Protein 3MIX (pdb70)

Organism: Bacillus subtilis (strain 168) (NCBI:txid224308)

B-factor: mean 44.82, std 27.75, range [2.0, 122.8]

Foldseek 3Di:
DVLVVVCVVDVNDDPVRVVVSVDQDQKEKEAEQLQVCQVPPVNHHCQVVLVVVLQVVCCVQAVFRFDDYHYYYDNSDDNQKMWMDGRHHTQDMDGADQVDWDDVIHHRSVVVSVVVSVSCLQCVLVGLDLVRLVVVLVVCCVVCVVLSVLQPPPPPHSVLLSLLSSVCSLQPNHCNPVVLLSVLSSVCSVVDSPSLVSNLSSLLSQLVSVCVVQPDPPDEGEAEEEDPVLQVQQVVQPVPRDDDPVSLVLLLVLLVVQQCVQVVVVHQYEYEYASVRQSSVQVSCCVVDVRHHGDYPSSHDPPHHYDYPGYRD

Nearest PDB structures (foldseek):
  3mix-assembly1_A  TM=1.003E+00  e=1.243E-57  Bacillus subtilis subsp. subtilis str. 168
  6ai2-assembly2_B  TM=9.471E-01  e=6.210E-26  Salmonella enterica subsp. enterica serovar Typhimurium str. LT2
  6ch3-assembly1_A  TM=9.331E-01  e=2.977E-25  Salmonella enterica subsp. enterica serovar Typhimurium str. LT2
  3myd-assembly1_A  TM=8.020E-01  e=1.349E-24  Helicobacter pylori
  7qij-assembly2_MA  TM=8.747E-01  e=1.548E-20  Yersinia enterocolitica

Secondary structure (DSSP, 8-state):
-HHHHHHHHS---SHHHHGGGS---SEEEEE-GGGHHHHHSSS---HHHHHHHHHHHHHHHHS------EEEE-TTS-TTEEEEEETTEEEEEEE--TT--B---B-HHHHHHHHHHHHHHHHHHHH--HHHHHHHHHHHHHH-HHHHHHHTTTT--HHHHHHHHHHHHHTT-----HHHHHHHHHHHTTT---HHHHHHHHHHHTHHHHHHHHPPTTS-EE-BEE-HHHHHHHHHHB--B---HHHHHHHHHHHHHHHHHHHHTT----EEE-HHHHHHHHHHHTTT-TT--EEEGGGS-TT--EE-S-EE-

Radius of gyration: 22.56 Å; Cα contacts (8 Å, |Δi|>4): 462; chains: 1; bounding box: 49×52×63 Å

CATH classification: 3.40.30.60

Sequence (313 aa):
EILEEEAEVDELKSPESVVQLLHIDPIEFEFGYGLIPLADANQGGDLLDRIVMIRRQLALELGLVIPVVRIRDNIALQPNEYRLKIKGNEVAKGELLLDHYLATVVDPASVVSTHITEKIKQHAHELIGRQETKQLIDHLKESYPVLVEEVTPNPLSVGDIQKVLAKLLKEKVSIRNLVTIFETLADYGKLTTDSDLLTEYTRQALAKQITAQFAKENEVLKVVTCSGRVEKAIADGVQYLSLEPDISESIVRSVAKEAEQLSLRQETAILLCSPPVRMYVKQLLERYFPDLPVLSYNELEANVEVQSIGVVD

Structure (mmCIF, N/CA/C/O backbone):
data_3MIX
#
_entry.id   3MIX
#
_cell.length_a   84.177
_cell.length_b   84.177
_cell.length_c   118.160
_cell.angle_alpha   90.00
_cell.angle_beta   90.00
_cell.angle_gamma   120.00
#
_symmetry.space_group_name_H-M   'P 65'
#
loop_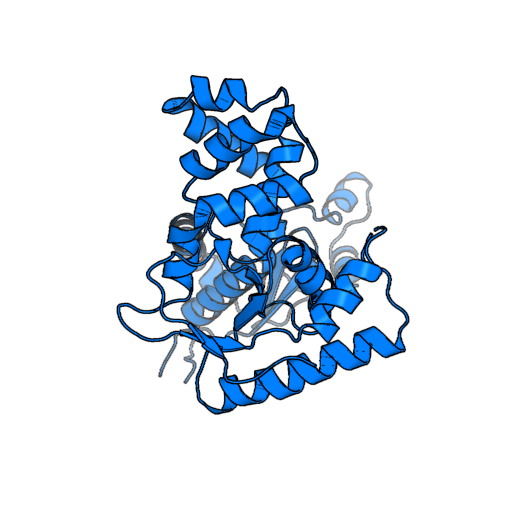
_entity.id
_entity.type
_entity.pdbx_description
1 polymer 'Flagellar biosynthesis protein flhA'
2 water water
#
loop_
_atom_site.group_PDB
_atom_site.id
_atom_site.type_symbol
_atom_site.label_atom_id
_atom_site.label_alt_id
_atom_site.label_comp_id
_atom_site.label_asym_id
_atom_site.label_entity_id
_atom_site.label_seq_id
_atom_site.pdbx_PDB_ins_code
_atom_site.Cartn_x
_atom_site.Cartn_y
_atom_site.Cartn_z
_atom_site.occupancy
_atom_site.B_iso_or_equiv
_atom_site.auth_seq_id
_atom_site.auth_comp_id
_atom_site.auth_asym_id
_atom_site.auth_atom_id
_atom_site.pdbx_PDB_model_num
ATOM 1 N N . GLU A 1 23 ? 28.789 26.119 26.859 1.00 69.31 318 GLU A N 1
ATOM 2 C CA . GLU A 1 23 ? 29.651 27.150 27.515 1.00 71.64 318 GLU A CA 1
ATOM 3 C C . GLU A 1 23 ? 28.889 27.984 28.547 1.00 71.44 318 GLU A C 1
ATOM 4 O O . GLU A 1 23 ? 29.372 28.193 29.664 1.00 73.06 318 GLU A O 1
ATOM 10 N N . ILE A 1 24 ? 27.708 28.470 28.158 1.00 69.44 319 ILE A N 1
ATOM 11 C CA . ILE A 1 24 ? 26.840 29.238 29.057 1.00 69.11 319 ILE A CA 1
ATOM 12 C C . ILE A 1 24 ? 26.088 28.305 30.018 1.00 68.34 319 ILE A C 1
ATOM 13 O O . ILE A 1 24 ? 25.683 28.722 31.111 1.00 68.87 319 ILE A O 1
ATOM 18 N N . LEU A 1 25 ? 25.902 27.053 29.587 1.00 66.82 320 LEU A N 1
ATOM 19 C CA . LEU A 1 25 ? 25.358 25.983 30.426 1.00 66.51 320 LEU A CA 1
ATOM 20 C C . LEU A 1 25 ? 26.293 25.686 31.587 1.00 68.62 320 LEU A C 1
ATOM 21 O O . LEU A 1 25 ? 25.845 25.379 32.695 1.00 68.93 320 LEU A O 1
ATOM 26 N N . GLU A 1 26 ? 27.594 25.781 31.310 1.00 70.09 321 GLU A N 1
ATOM 27 C CA . GLU A 1 26 ? 28.637 25.686 32.329 1.00 72.64 321 GLU A CA 1
ATOM 28 C C . GLU A 1 26 ? 28.404 26.726 33.420 1.00 73.61 321 GLU A C 1
ATOM 29 O O . GLU A 1 26 ? 28.501 26.417 34.614 1.00 74.90 321 GLU A O 1
ATOM 35 N N . GLU A 1 27 ? 28.083 27.950 32.997 1.00 72.81 322 GLU A N 1
ATOM 36 C CA . GLU A 1 27 ? 27.799 29.039 33.921 1.00 73.99 322 GLU A CA 1
ATOM 37 C C . GLU A 1 27 ? 26.490 28.814 34.675 1.00 72.97 322 GLU A C 1
ATOM 38 O O . GLU A 1 27 ? 26.451 28.957 35.893 1.00 74.55 322 GLU A O 1
ATOM 44 N N . GLU A 1 28 ? 25.432 28.456 33.945 1.00 70.47 323 GLU A N 1
ATOM 45 C CA . GLU A 1 28 ? 24.129 28.095 34.526 1.00 69.64 323 GLU A CA 1
ATOM 46 C C . GLU A 1 28 ? 24.285 27.037 35.631 1.00 70.45 323 GLU A C 1
ATOM 47 O O . GLU A 1 28 ? 23.729 27.185 36.721 1.00 71.38 323 GLU A O 1
ATOM 53 N N . ALA A 1 29 ? 25.044 25.980 35.341 1.00 69.98 324 ALA A N 1
ATOM 54 C CA . ALA A 1 29 ? 25.329 24.932 36.321 1.00 71.12 324 ALA A CA 1
ATOM 55 C C . ALA A 1 29 ? 26.135 25.473 37.500 1.00 73.72 324 ALA A C 1
ATOM 56 O O . ALA A 1 29 ? 25.807 25.191 38.652 1.00 74.83 324 ALA A O 1
ATOM 58 N N . GLU A 1 30 ? 27.179 26.247 37.204 1.00 74.54 325 GLU A N 1
ATOM 59 C CA . GLU A 1 30 ? 28.066 26.760 38.252 1.00 77.63 325 GLU A CA 1
ATOM 60 C C . GLU A 1 30 ? 27.437 27.898 39.061 1.00 78.49 325 GLU A C 1
ATOM 61 O O . GLU A 1 30 ? 27.584 27.932 40.280 1.00 80.77 325 GLU A O 1
ATOM 67 N N . VAL A 1 31 ? 26.731 28.809 38.388 1.00 77.15 326 VAL A N 1
ATOM 68 C CA . VAL A 1 31 ? 25.975 29.872 39.070 1.00 77.87 326 VAL A CA 1
ATOM 69 C C . VAL A 1 31 ? 24.931 29.251 40.003 1.00 77.39 326 VAL A C 1
ATOM 70 O O . VAL A 1 31 ? 24.942 29.512 41.210 1.00 79.60 326 VAL A O 1
ATOM 74 N N . ASP A 1 32 ? 24.056 28.415 39.444 1.00 74.34 327 ASP A N 1
ATOM 75 C CA . ASP A 1 32 ? 23.063 27.683 40.235 1.00 73.73 327 ASP A CA 1
ATOM 76 C C . ASP A 1 32 ? 23.695 26.541 41.053 1.00 74.28 327 ASP A C 1
ATOM 77 O O . ASP A 1 32 ? 24.919 26.382 41.083 1.00 75.29 327 ASP A O 1
ATOM 82 N N . GLU A 1 33 ? 22.852 25.753 41.713 1.00 73.34 328 GLU A N 1
ATOM 83 C CA . GLU A 1 33 ? 23.313 24.698 42.623 1.00 74.27 328 GLU A CA 1
ATOM 84 C C . GLU A 1 33 ? 23.434 23.308 41.979 1.00 71.42 328 GLU A C 1
ATOM 85 O O . GLU A 1 33 ? 23.748 22.345 42.668 1.00 73.07 328 GLU A O 1
ATOM 91 N N . LEU A 1 34 ? 23.204 23.212 40.671 1.00 67.00 329 LEU A N 1
ATOM 92 C CA . LEU A 1 34 ? 23.091 21.915 39.971 1.00 63.79 329 LEU A CA 1
ATOM 93 C C . LEU A 1 34 ? 24.251 20.932 40.212 1.00 63.99 329 LEU A C 1
ATOM 94 O O . LEU A 1 34 ? 25.306 21.028 39.588 1.00 63.78 329 LEU A O 1
ATOM 99 N N . LYS A 1 35 ? 24.034 19.985 41.122 1.00 63.80 330 LYS A N 1
ATOM 100 C CA . LYS A 1 35 ? 25.086 19.058 41.549 1.00 64.24 330 LYS A CA 1
ATOM 101 C C . LYS A 1 35 ? 24.619 17.594 41.622 1.00 62.95 330 LYS A C 1
ATOM 102 O O . LYS A 1 35 ? 25.342 16.676 41.228 1.00 62.65 330 LYS A O 1
ATOM 108 N N . SER A 1 36 ? 23.413 17.396 42.146 1.00 61.33 331 SER A N 1
ATOM 109 C CA . SER A 1 36 ? 22.855 16.075 42.359 1.00 60.22 331 SER A CA 1
ATOM 110 C C . SER A 1 36 ? 22.345 15.522 41.023 1.00 56.30 331 SER A C 1
ATOM 111 O O . SER A 1 36 ? 22.104 16.293 40.092 1.00 53.51 331 SER A O 1
ATOM 114 N N . PRO A 1 37 ? 22.201 14.186 40.922 1.00 55.80 332 PRO A N 1
ATOM 115 C CA . PRO A 1 37 ? 21.616 13.583 39.722 1.00 53.16 332 PRO A CA 1
ATOM 116 C C . PRO A 1 37 ? 20.285 14.220 39.301 1.00 50.60 332 PRO A C 1
ATOM 117 O O . PRO A 1 37 ? 20.047 14.403 38.112 1.00 47.61 332 PRO A O 1
ATOM 121 N N . GLU A 1 38 ? 19.452 14.579 40.279 1.00 51.53 333 GLU A N 1
ATOM 122 C CA . GLU A 1 38 ? 18.089 15.067 40.008 1.00 49.79 333 GLU A CA 1
ATOM 123 C C . GLU A 1 38 ? 18.044 16.462 39.411 1.00 46.99 333 GLU A C 1
ATOM 124 O O . GLU A 1 38 ? 17.169 16.747 38.598 1.00 45.79 333 GLU A O 1
ATOM 130 N N . SER A 1 39 ? 18.979 17.327 39.800 1.00 46.47 334 SER A N 1
ATOM 131 C CA . SER A 1 39 ? 18.978 18.714 39.335 1.00 43.71 334 SER A CA 1
ATOM 132 C C . SER A 1 39 ? 19.865 18.942 38.101 1.00 41.19 334 SER A C 1
ATOM 133 O O . SER A 1 39 ? 19.710 19.942 37.385 1.00 39.31 334 SER A O 1
ATOM 136 N N . VAL A 1 40 ? 20.769 18.002 37.836 1.00 40.13 335 VAL A N 1
ATOM 137 C CA . VAL A 1 40 ? 21.595 18.058 36.625 1.00 37.12 335 VAL A CA 1
ATOM 138 C C . VAL A 1 40 ? 20.793 17.819 35.333 1.00 34.43 335 VAL A C 1
ATOM 139 O O . VAL A 1 40 ? 21.129 18.385 34.287 1.00 31.97 335 VAL A O 1
ATOM 143 N N . VAL A 1 41 ? 19.720 17.026 35.405 1.00 33.76 336 VAL A N 1
ATOM 144 C CA . VAL A 1 41 ? 18.854 16.827 34.218 1.00 32.09 336 VAL A CA 1
ATOM 145 C C . VAL A 1 41 ? 18.392 18.157 33.623 1.00 30.57 336 VAL A C 1
ATOM 146 O O . VAL A 1 41 ? 18.243 18.271 32.413 1.00 27.36 336 VAL A O 1
ATOM 150 N N . GLN A 1 42 ? 18.163 19.148 34.488 1.00 32.41 337 GLN A N 1
ATOM 151 C CA . GLN A 1 42 ? 17.614 20.442 34.050 1.00 32.48 337 GLN A CA 1
ATOM 152 C C . GLN A 1 42 ? 18.601 21.151 33.127 1.00 31.13 337 GLN A C 1
ATOM 153 O O . GLN A 1 42 ? 18.194 21.920 32.291 1.00 30.11 337 GLN A O 1
ATOM 159 N N . LEU A 1 43 ? 19.891 20.854 33.256 1.00 32.26 338 LEU A N 1
ATOM 160 C CA . LEU A 1 43 ? 20.875 21.296 32.264 1.00 32.05 338 LEU A CA 1
ATOM 161 C C . LEU A 1 43 ? 20.580 20.793 30.848 1.00 29.89 338 LEU A C 1
ATOM 162 O O . LEU A 1 43 ? 21.052 21.372 29.884 1.00 28.38 338 LEU A O 1
ATOM 167 N N . LEU A 1 44 ? 19.848 19.687 30.731 1.00 30.00 339 LEU A N 1
ATOM 168 C CA . LEU A 1 44 ? 19.522 19.138 29.416 1.00 29.29 339 LEU A CA 1
ATOM 169 C C . LEU A 1 44 ? 18.272 19.830 28.894 1.00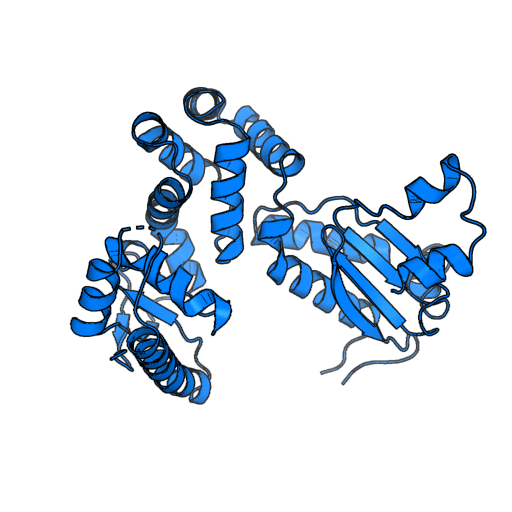 28.57 339 LEU A C 1
ATOM 170 O O . LEU A 1 44 ? 17.146 19.468 29.261 1.00 28.45 339 LEU A O 1
ATOM 175 N N . HIS A 1 45 ? 18.492 20.841 28.054 1.00 28.48 340 HIS A N 1
ATOM 176 C CA . HIS A 1 45 ? 17.423 21.673 27.527 1.00 28.13 340 HIS A CA 1
ATOM 177 C C . HIS A 1 45 ? 16.902 21.029 26.287 1.00 26.69 340 HIS A C 1
ATOM 178 O O . HIS A 1 45 ? 17.626 20.921 25.300 1.00 27.15 340 HIS A O 1
ATOM 185 N N . ILE A 1 46 ? 15.642 20.610 26.312 1.00 25.97 341 ILE A N 1
ATOM 186 C CA . ILE A 1 46 ? 15.085 19.944 25.131 1.00 24.26 341 ILE A CA 1
ATOM 187 C C . ILE A 1 46 ? 13.824 20.662 24.594 1.00 22.56 341 ILE A C 1
ATOM 188 O O . ILE A 1 46 ? 13.234 20.228 23.608 1.00 21.70 341 ILE A O 1
ATOM 193 N N . ASP A 1 47 ? 13.449 21.773 25.231 1.00 21.41 342 ASP A N 1
ATOM 194 C CA . ASP A 1 47 ? 12.292 22.551 24.812 1.00 19.33 342 ASP A CA 1
ATOM 195 C C . ASP A 1 47 ? 12.428 23.026 23.358 1.00 16.33 342 ASP A C 1
ATOM 196 O O . ASP A 1 47 ? 13.480 23.488 22.949 1.00 16.10 342 ASP A O 1
ATOM 201 N N . PRO A 1 48 ? 11.352 22.923 22.580 1.00 14.04 343 PRO A N 1
ATOM 202 C CA . PRO A 1 48 ? 11.461 23.341 21.177 1.00 12.58 343 PRO A CA 1
ATOM 203 C C . PRO A 1 48 ? 11.839 24.807 20.992 1.00 12.80 343 PRO A C 1
ATOM 204 O O . PRO A 1 48 ? 12.609 25.112 20.077 1.00 13.11 343 PRO A O 1
ATOM 208 N N . ILE A 1 49 ? 11.329 25.702 21.849 1.00 12.76 344 ILE A N 1
ATOM 209 C CA . ILE A 1 49 ? 11.601 27.129 21.724 1.00 13.32 344 ILE A CA 1
ATOM 210 C C . ILE A 1 49 ? 11.788 27.765 23.086 1.00 14.67 344 ILE A C 1
ATOM 211 O O . ILE A 1 49 ? 10.915 27.662 23.951 1.00 15.13 344 ILE A O 1
ATOM 216 N N . GLU A 1 50 ? 12.923 28.435 23.266 1.00 15.69 345 GLU A N 1
ATOM 217 C CA . GLU A 1 50 ? 13.225 29.074 24.518 1.00 19.28 345 GLU A CA 1
ATOM 218 C C . GLU A 1 50 ? 13.590 30.517 24.264 1.00 20.79 345 GLU A C 1
ATOM 219 O O . GLU A 1 50 ? 14.447 30.809 23.425 1.00 21.19 345 GLU A O 1
ATOM 225 N N . PHE A 1 51 ? 12.962 31.405 25.022 1.00 22.71 346 PHE A N 1
ATOM 226 C CA . PHE A 1 51 ? 13.295 32.810 25.021 1.00 24.99 346 PHE A CA 1
ATOM 227 C C . PHE A 1 51 ? 13.817 33.162 26.409 1.00 28.14 346 PHE A C 1
ATOM 228 O O . PHE A 1 51 ? 13.103 33.021 27.409 1.00 28.17 346 PHE A O 1
ATOM 236 N N . GLU A 1 52 ? 15.078 33.594 26.437 1.00 30.44 347 GLU A N 1
ATOM 237 C CA . GLU A 1 52 ? 15.810 33.919 27.640 1.00 33.83 347 GLU A CA 1
ATOM 238 C C . GLU A 1 52 ? 16.214 35.382 27.662 1.00 36.39 347 GLU A C 1
ATOM 239 O O . GLU A 1 52 ? 16.626 35.941 26.642 1.00 36.12 347 GLU A O 1
ATOM 245 N N . PHE A 1 53 ? 16.118 35.987 28.842 1.00 39.32 348 PHE A N 1
ATOM 246 C CA . PHE A 1 53 ? 16.370 37.418 29.015 1.00 42.21 348 PHE A CA 1
ATOM 247 C C . PHE A 1 53 ? 17.089 37.743 30.333 1.00 44.79 348 PHE A C 1
ATOM 248 O O . PHE A 1 53 ? 16.973 37.012 31.316 1.00 45.04 348 PHE A O 1
ATOM 256 N N . GLY A 1 54 ? 17.829 38.849 30.338 1.00 47.10 349 GLY A N 1
ATOM 257 C CA . GLY A 1 54 ? 18.429 39.378 31.560 1.00 49.82 349 GLY A CA 1
ATOM 258 C C . GLY A 1 54 ? 17.367 40.084 32.389 1.00 51.49 349 GLY A C 1
ATOM 259 O O . GLY A 1 54 ? 16.220 40.243 31.942 1.00 50.41 349 GLY A O 1
ATOM 260 N N . TYR A 1 55 ? 17.750 40.525 33.587 1.00 54.01 350 TYR A N 1
ATOM 261 C CA . TYR A 1 55 ? 16.788 41.038 34.562 1.00 55.70 350 TYR A CA 1
ATOM 262 C C . TYR A 1 55 ? 16.137 42.350 34.142 1.00 57.07 350 TYR A C 1
ATOM 263 O O . TYR A 1 55 ? 15.013 42.643 34.556 1.00 57.50 350 TYR A O 1
ATOM 272 N N . GLY A 1 56 ? 16.834 43.128 33.315 1.00 57.89 351 GLY A N 1
ATOM 273 C CA . GLY A 1 56 ? 16.274 44.357 32.755 1.00 59.78 351 GLY A CA 1
ATOM 274 C C . GLY A 1 56 ? 15.043 44.139 31.889 1.00 58.77 351 GLY A C 1
ATOM 275 O O . GLY A 1 56 ? 14.242 45.054 31.704 1.00 59.86 351 GLY A O 1
ATOM 276 N N . LEU A 1 57 ? 14.883 42.926 31.358 1.00 56.81 352 LEU A N 1
ATOM 277 C CA . LEU A 1 57 ? 13.771 42.637 30.454 1.00 55.93 352 LEU A CA 1
ATOM 278 C C . LEU A 1 57 ? 12.578 41.967 31.153 1.00 55.98 352 LEU A C 1
ATOM 279 O O . LEU A 1 57 ? 11.685 41.434 30.498 1.00 54.20 352 LEU A O 1
ATOM 284 N N . ILE A 1 58 ? 12.572 42.013 32.486 1.00 58.58 353 ILE A N 1
ATOM 285 C CA . ILE A 1 58 ? 11.467 41.476 33.291 1.00 59.32 353 ILE A CA 1
ATOM 286 C C . ILE A 1 58 ? 10.123 42.207 33.069 1.00 60.76 353 ILE A C 1
ATOM 287 O O . ILE A 1 58 ? 9.088 41.544 32.987 1.00 59.88 353 ILE A O 1
ATOM 292 N N . PRO A 1 59 ? 10.131 43.558 32.959 1.00 63.46 354 PRO A N 1
ATOM 293 C CA . PRO A 1 59 ? 8.853 44.259 32.744 1.00 65.12 354 PRO A CA 1
ATOM 294 C C . PRO A 1 59 ? 8.057 43.791 31.517 1.00 63.60 354 PRO A C 1
ATOM 295 O O . PRO A 1 59 ? 6.837 43.643 31.610 1.00 63.50 354 PRO A O 1
ATOM 299 N N . LEU A 1 60 ? 8.728 43.553 30.391 1.00 62.83 355 LEU A N 1
ATOM 300 C CA . LEU A 1 60 ? 8.016 43.059 29.207 1.00 62.29 355 LEU A CA 1
ATOM 301 C C . LEU A 1 60 ? 7.579 41.602 29.329 1.00 60.96 355 LEU A C 1
ATOM 302 O O . LEU A 1 60 ? 6.555 41.223 28.781 1.00 59.55 355 LEU A O 1
ATOM 307 N N . ALA A 1 61 ? 8.336 40.811 30.083 1.00 62.13 356 ALA A N 1
ATOM 308 C CA . ALA A 1 61 ? 8.033 39.392 30.259 1.00 62.18 356 ALA A CA 1
ATOM 309 C C . ALA A 1 61 ? 6.859 39.071 31.201 1.00 64.31 356 ALA A C 1
ATOM 310 O O . ALA A 1 61 ? 6.141 38.097 30.964 1.00 63.45 356 ALA A O 1
ATOM 312 N N . ASP A 1 62 ? 6.643 39.878 32.244 1.00 67.98 357 ASP A N 1
ATOM 313 C CA . ASP A 1 62 ? 5.726 39.463 33.320 1.00 70.41 357 ASP A CA 1
ATOM 314 C C . ASP A 1 62 ? 4.204 39.624 33.099 1.00 71.38 357 ASP A C 1
ATOM 315 O O . ASP A 1 62 ? 3.457 38.666 33.327 1.00 71.21 357 ASP A O 1
ATOM 320 N N . ALA A 1 63 ? 3.749 40.813 32.688 1.00 72.85 358 ALA A N 1
ATOM 321 C CA . ALA A 1 63 ? 2.336 41.055 32.282 1.00 73.48 358 ALA A CA 1
ATOM 322 C C . ALA A 1 63 ? 1.321 41.215 33.424 1.00 76.09 358 ALA A C 1
ATOM 323 O O . ALA A 1 63 ? 0.103 41.227 33.191 1.00 76.94 358 ALA A O 1
ATOM 325 N N . ASN A 1 64 ? 1.825 41.323 34.647 1.00 77.51 359 ASN A N 1
ATOM 326 C CA . ASN A 1 64 ? 1.011 41.719 35.788 1.00 80.23 359 ASN A CA 1
ATOM 327 C C . ASN A 1 64 ? 1.497 43.122 36.156 1.00 82.32 359 ASN A C 1
ATOM 328 O O . ASN A 1 64 ? 0.795 43.887 36.831 1.00 85.20 359 ASN A O 1
ATOM 333 N N . GLN A 1 65 ? 2.715 43.432 35.704 1.00 80.51 360 GLN A N 1
ATOM 334 C CA . GLN A 1 65 ? 3.263 44.790 35.691 1.00 81.51 360 GLN A CA 1
ATOM 335 C C . GLN A 1 65 ? 3.293 45.292 34.237 1.00 79.11 360 GLN A C 1
ATOM 336 O O . GLN A 1 65 ? 4.281 45.882 33.781 1.00 78.90 360 GLN A O 1
ATOM 342 N N . GLY A 1 66 ? 2.195 45.055 33.518 1.00 77.05 361 GLY A N 1
ATOM 343 C CA . GLY A 1 66 ? 2.144 45.296 32.077 1.00 74.16 361 GLY A CA 1
ATOM 344 C C . GLY A 1 66 ? 3.162 44.400 31.394 1.00 70.37 361 GLY A C 1
ATOM 345 O O . GLY A 1 66 ? 3.654 43.431 31.988 1.00 69.51 361 GLY A O 1
ATOM 346 N N . GLY A 1 67 ? 3.512 44.709 30.156 1.00 67.98 362 GLY A N 1
ATOM 347 C CA . GLY A 1 67 ? 4.514 43.894 29.486 1.00 63.91 362 GLY A CA 1
ATOM 348 C C . GLY A 1 67 ? 3.852 42.862 28.610 1.00 60.27 362 GLY A C 1
ATOM 349 O O . GLY A 1 67 ? 3.071 42.018 29.064 1.00 59.54 362 GLY A O 1
ATOM 350 N N . ASP A 1 68 ? 4.222 42.926 27.343 1.00 57.59 363 ASP A N 1
ATOM 351 C CA . ASP A 1 68 ? 3.418 42.409 26.266 1.00 54.51 363 ASP A CA 1
ATOM 352 C C . ASP A 1 68 ? 3.758 40.996 25.771 1.00 49.83 363 ASP A C 1
ATOM 353 O O . ASP A 1 68 ? 3.030 40.459 24.948 1.00 47.77 363 ASP A O 1
ATOM 358 N N . LEU A 1 69 ? 4.824 40.399 26.299 1.00 47.21 364 LEU A N 1
ATOM 359 C CA . LEU A 1 69 ? 5.461 39.218 25.679 1.00 43.40 364 LEU A CA 1
ATOM 360 C C . LEU A 1 69 ? 4.544 38.024 25.357 1.00 40.51 364 LEU A C 1
ATOM 361 O O . LEU A 1 69 ? 4.523 37.562 24.221 1.00 37.95 364 LEU A O 1
ATOM 366 N N . LEU A 1 70 ? 3.806 37.550 26.364 1.00 40.21 365 LEU A N 1
ATOM 367 C CA . LEU A 1 70 ? 2.859 36.443 26.224 1.00 38.45 365 LEU A CA 1
ATOM 368 C C . LEU A 1 70 ? 1.835 36.676 25.116 1.00 37.64 365 LEU A C 1
ATOM 369 O O . LEU A 1 70 ? 1.661 35.820 24.239 1.00 35.75 365 LEU A O 1
ATOM 374 N N . ASP A 1 71 ? 1.177 37.835 25.161 1.00 38.44 366 ASP A N 1
ATOM 375 C CA . ASP A 1 71 ? 0.221 38.224 24.136 1.00 37.82 366 ASP A CA 1
ATOM 376 C C . ASP A 1 71 ? 0.926 38.370 22.802 1.00 35.19 366 ASP A C 1
ATOM 377 O O . ASP A 1 71 ? 0.360 38.024 21.775 1.00 33.28 366 ASP A O 1
ATOM 382 N N . ARG A 1 72 ? 2.159 38.867 22.809 1.00 34.17 367 ARG A N 1
ATOM 383 C CA . ARG A 1 72 ? 2.900 38.974 21.550 1.00 33.19 367 ARG A CA 1
ATOM 384 C C . ARG A 1 72 ? 3.234 37.606 20.920 1.00 30.28 367 ARG A C 1
ATOM 385 O O . ARG A 1 72 ? 3.231 37.463 19.703 1.00 28.92 367 ARG A O 1
ATOM 393 N N . ILE A 1 73 ? 3.500 36.611 21.765 1.00 28.73 368 ILE A N 1
ATOM 394 C CA . ILE A 1 73 ? 3.806 35.276 21.295 1.00 26.28 368 ILE A CA 1
ATOM 395 C C . ILE A 1 73 ? 2.566 34.619 20.672 1.00 25.37 368 ILE A C 1
ATOM 396 O O . ILE A 1 73 ? 2.657 33.971 19.626 1.00 22.97 368 ILE A O 1
ATOM 401 N N . VAL A 1 74 ? 1.419 34.833 21.315 1.00 26.33 369 VAL A N 1
ATOM 402 C CA . VAL A 1 74 ? 0.122 34.392 20.809 1.00 26.54 369 VAL A CA 1
ATOM 403 C C . VAL A 1 74 ? -0.148 34.915 19.387 1.00 26.30 369 VAL A C 1
ATOM 404 O O . VAL A 1 74 ? -0.540 34.162 18.492 1.00 25.13 369 VAL A O 1
ATOM 408 N N . MET A 1 75 ? 0.092 36.203 19.190 1.00 27.45 370 MET A N 1
ATOM 409 C CA . MET A 1 75 ? 0.016 36.837 17.877 1.00 27.60 370 MET A CA 1
ATOM 410 C C . MET A 1 75 ? 0.903 36.156 16.848 1.00 24.54 370 MET A C 1
ATOM 411 O O . MET A 1 75 ? 0.473 35.879 15.729 1.00 23.57 370 MET A O 1
ATOM 416 N N . ILE A 1 76 ? 2.160 35.940 17.220 1.00 22.58 371 ILE A N 1
ATOM 417 C CA . ILE A 1 76 ? 3.106 35.272 16.341 1.00 19.90 371 ILE A CA 1
ATOM 418 C C . ILE A 1 76 ? 2.577 33.896 15.928 1.00 17.72 371 ILE A C 1
ATOM 419 O O . ILE A 1 76 ? 2.570 33.562 14.741 1.00 16.68 371 ILE A O 1
ATOM 424 N N . ARG A 1 77 ? 2.102 33.124 16.903 1.00 16.95 372 ARG A N 1
ATOM 425 C CA . ARG A 1 77 ? 1.607 31.772 16.651 1.00 16.12 372 ARG A CA 1
ATOM 426 C C . ARG A 1 77 ? 0.430 31.809 15.666 1.00 17.42 372 ARG A C 1
ATOM 427 O O . ARG A 1 77 ? 0.329 30.958 14.770 1.00 16.20 372 ARG A O 1
ATOM 435 N N . ARG A 1 78 ? -0.437 32.819 15.811 1.00 19.81 373 ARG A N 1
ATOM 436 C CA . ARG A 1 78 ? -1.565 32.990 14.890 1.00 21.56 373 ARG A CA 1
ATOM 437 C C . ARG A 1 78 ? -1.110 33.396 13.495 1.00 20.82 373 ARG A C 1
ATOM 438 O O . ARG A 1 78 ? -1.517 32.784 12.516 1.00 20.77 373 ARG A O 1
ATOM 446 N N . GLN A 1 79 ? -0.247 34.396 13.396 1.00 20.91 374 GLN A N 1
ATOM 447 C CA . GLN A 1 79 ? 0.279 34.819 12.096 1.00 21.19 374 GLN A CA 1
ATOM 448 C C . GLN A 1 79 ? 0.942 33.688 11.314 1.00 18.32 374 GLN A C 1
ATOM 449 O O . GLN A 1 79 ? 0.668 33.483 10.131 1.00 17.75 374 GLN A O 1
ATOM 455 N N . LEU A 1 80 ? 1.836 32.968 11.984 1.00 16.50 375 LEU A N 1
ATOM 456 C CA . LEU A 1 80 ? 2.667 31.983 11.325 1.00 13.93 375 LEU A CA 1
ATOM 457 C C . LEU A 1 80 ? 1.891 30.733 10.980 1.00 12.72 375 LEU A C 1
ATOM 458 O O . LEU A 1 80 ? 2.226 30.069 10.019 1.00 11.99 375 LEU A O 1
ATOM 463 N N . ALA A 1 81 ? 0.871 30.415 11.775 1.00 12.69 376 ALA A N 1
ATOM 464 C CA . ALA A 1 81 ? -0.054 29.352 11.426 1.00 13.62 376 ALA A CA 1
ATOM 465 C C . ALA A 1 81 ? -0.739 29.652 10.100 1.00 14.76 376 ALA A C 1
ATOM 466 O O . ALA A 1 81 ? -0.855 28.748 9.255 1.00 14.29 376 ALA A O 1
ATOM 468 N N . LEU A 1 82 ? -1.167 30.908 9.911 1.00 15.92 377 LEU A N 1
ATOM 469 C CA . LEU A 1 82 ? -1.910 31.287 8.707 1.00 17.76 377 LEU A CA 1
ATOM 470 C C . LEU A 1 82 ? -0.971 31.455 7.535 1.00 17.89 377 LEU A C 1
ATOM 471 O O . LEU A 1 82 ? -1.336 31.144 6.404 1.00 18.16 377 LEU A O 1
ATOM 476 N N . GLU A 1 83 ? 0.233 31.952 7.788 1.00 18.06 378 GLU A N 1
ATOM 477 C CA . GLU A 1 83 ? 1.167 32.149 6.684 1.00 18.73 378 GLU A CA 1
ATOM 478 C C . GLU A 1 83 ? 1.916 30.861 6.314 1.00 17.70 378 GLU A C 1
ATOM 479 O O . GLU A 1 83 ? 2.185 30.633 5.138 1.00 18.07 378 GLU A O 1
ATOM 485 N N . LEU A 1 84 ? 2.247 30.021 7.307 1.00 15.32 379 LEU A N 1
ATOM 486 C CA . LEU A 1 84 ? 3.117 28.873 7.057 1.00 14.40 379 LEU A CA 1
ATOM 487 C C . LEU A 1 84 ? 2.378 27.538 7.095 1.00 13.30 379 LEU A C 1
ATOM 488 O O . LEU A 1 84 ? 2.817 26.572 6.449 1.00 12.36 379 LEU A O 1
ATOM 493 N N . GLY A 1 85 ? 1.257 27.498 7.839 1.00 12.43 380 GLY A N 1
ATOM 494 C CA . GLY A 1 85 ? 0.547 26.266 8.116 1.00 10.17 380 GLY A CA 1
ATOM 495 C C . GLY A 1 85 ? 1.160 25.527 9.302 1.00 10.70 380 GLY A C 1
ATOM 496 O O . GLY A 1 85 ? 0.724 24.436 9.634 1.00 10.09 380 GLY A O 1
ATOM 497 N N . LEU A 1 86 ? 2.183 26.128 9.912 1.00 10.59 381 LEU A N 1
ATOM 498 C CA . LEU A 1 86 ? 2.842 25.609 11.119 1.00 11.18 381 LEU A CA 1
ATOM 499 C C . LEU A 1 86 ? 2.325 26.349 12.369 1.00 11.45 381 LEU A C 1
ATOM 500 O O . LEU A 1 86 ? 2.333 27.577 12.428 1.00 12.52 381 LEU A O 1
ATOM 505 N N . VAL A 1 87 ? 1.860 25.572 13.334 1.00 10.85 382 VAL A N 1
ATOM 506 C CA . VAL A 1 87 ? 1.474 26.037 14.616 1.00 10.81 382 VAL A CA 1
ATOM 507 C C . VAL A 1 87 ? 2.645 25.789 15.568 1.00 10.10 382 VAL A C 1
ATOM 508 O O . VAL A 1 87 ? 2.904 24.648 15.960 1.00 9.10 382 VAL A O 1
ATOM 512 N N . ILE A 1 88 ? 3.304 26.871 15.967 1.00 9.83 383 ILE A N 1
ATOM 513 C CA . ILE A 1 88 ? 4.443 26.764 16.849 1.00 9.95 383 ILE A CA 1
ATOM 514 C C . ILE A 1 88 ? 4.009 26.287 18.221 1.00 10.87 383 ILE A C 1
ATOM 515 O O . ILE A 1 88 ? 2.899 26.613 18.698 1.00 11.96 383 ILE A O 1
ATOM 520 N N . PRO A 1 89 ? 4.866 25.487 18.849 1.00 11.05 384 PRO A N 1
ATOM 521 C CA . PRO A 1 89 ? 4.594 24.997 20.196 1.00 12.42 384 PRO A CA 1
ATOM 522 C C . PRO A 1 89 ? 4.767 26.111 21.227 1.00 14.90 384 PRO A C 1
ATOM 523 O O . PRO A 1 89 ? 5.157 27.249 20.905 1.00 13.33 384 PRO A O 1
ATOM 527 N N . VAL A 1 90 ? 4.414 25.762 22.457 1.00 17.52 385 VAL A N 1
ATOM 528 C CA . VAL A 1 90 ? 4.626 26.561 23.644 1.00 19.86 385 VAL A CA 1
ATOM 529 C C . VAL A 1 90 ? 6.053 27.117 23.662 1.00 20.35 385 VAL A C 1
ATOM 530 O O . VAL A 1 90 ? 7.017 26.373 23.428 1.00 20.25 385 VAL A O 1
ATOM 534 N N . VAL A 1 91 ? 6.180 28.417 23.942 1.00 21.43 386 VAL A N 1
ATOM 535 C CA . VAL A 1 91 ? 7.495 29.030 24.141 1.00 22.26 386 VAL A CA 1
ATOM 536 C C . VAL A 1 91 ? 7.875 29.027 25.617 1.00 24.32 386 VAL A C 1
ATOM 537 O O . VAL A 1 91 ? 7.079 29.405 26.480 1.00 25.65 386 VAL A O 1
ATOM 541 N N . ARG A 1 92 ? 9.085 28.572 25.897 1.00 24.54 387 ARG A N 1
ATOM 542 C CA . ARG A 1 92 ? 9.571 28.562 27.256 1.00 27.58 387 ARG A CA 1
ATOM 543 C C . ARG A 1 92 ? 10.236 29.912 27.539 1.00 28.21 387 ARG A C 1
ATOM 544 O O . ARG A 1 92 ? 11.106 30.368 26.797 1.00 27.03 387 ARG A O 1
ATOM 552 N N . ILE A 1 93 ? 9.804 30.550 28.614 1.00 30.54 388 ILE A N 1
ATOM 553 C CA . ILE A 1 93 ? 10.287 31.882 28.961 1.00 32.85 388 ILE A CA 1
ATOM 554 C C . ILE A 1 93 ? 11.038 31.889 30.320 1.00 35.56 388 ILE A C 1
ATOM 555 O O . ILE A 1 93 ? 10.447 31.607 31.360 1.00 36.55 388 ILE A O 1
ATOM 560 N N . ARG A 1 94 ? 12.339 32.194 30.283 1.00 37.27 389 ARG A N 1
ATOM 561 C CA . ARG A 1 94 ? 13.214 32.189 31.475 1.00 41.00 389 ARG A CA 1
ATOM 562 C C . ARG A 1 94 ? 14.039 33.460 31.604 1.00 42.97 389 ARG A C 1
ATOM 563 O O . ARG A 1 94 ? 14.732 33.851 30.660 1.00 42.13 389 ARG A O 1
ATOM 571 N N . ASP A 1 95 ? 14.022 34.079 32.782 1.00 46.36 390 ASP A N 1
ATOM 572 C CA . ASP A 1 95 ? 15.065 35.058 33.095 1.00 48.72 390 ASP A CA 1
ATOM 573 C C . ASP A 1 95 ? 16.395 34.316 33.211 1.00 48.86 390 ASP A C 1
ATOM 574 O O . ASP A 1 95 ? 16.443 33.173 33.690 1.00 47.95 390 ASP A O 1
ATOM 579 N N . ASN A 1 96 ? 17.455 34.946 32.715 1.00 49.87 391 ASN A N 1
ATOM 580 C CA . ASN A 1 96 ? 18.793 34.369 32.792 1.00 51.37 391 ASN A CA 1
ATOM 581 C C . ASN A 1 96 ? 19.838 35.386 33.279 1.00 54.15 391 ASN A C 1
ATOM 582 O O . ASN A 1 96 ? 20.146 36.361 32.590 1.00 54.51 391 ASN A O 1
ATOM 587 N N . ILE A 1 97 ? 20.360 35.139 34.482 1.00 56.67 392 ILE A N 1
ATOM 588 C CA . ILE A 1 97 ? 21.337 36.017 35.150 1.00 59.76 392 ILE A CA 1
ATOM 589 C C . ILE A 1 97 ? 22.697 36.085 34.430 1.00 60.24 392 ILE A C 1
ATOM 590 O O . ILE A 1 97 ? 23.421 37.076 34.549 1.00 62.33 392 ILE A O 1
ATOM 595 N N . ALA A 1 98 ? 23.038 35.030 33.692 1.00 58.75 393 ALA A N 1
ATOM 596 C CA . ALA A 1 98 ? 24.240 35.019 32.861 1.00 58.99 393 ALA A CA 1
ATOM 597 C C . ALA A 1 98 ? 24.218 36.118 31.777 1.00 58.92 393 ALA A C 1
ATOM 598 O O . ALA A 1 98 ? 25.273 36.581 31.326 1.00 60.63 393 ALA A O 1
ATOM 600 N N . LEU A 1 99 ? 23.023 36.545 31.378 1.00 57.17 394 LEU A N 1
ATOM 601 C CA . LEU A 1 99 ? 22.880 37.562 30.342 1.00 56.63 394 LEU A CA 1
ATOM 602 C C . LEU A 1 99 ? 22.895 38.968 30.930 1.00 58.63 394 LEU A C 1
ATOM 603 O O . LEU A 1 99 ? 22.558 39.178 32.101 1.00 59.32 394 LEU A O 1
ATOM 608 N N . GLN A 1 100 ? 23.282 39.926 30.095 1.00 59.46 395 GLN A N 1
ATOM 609 C CA . GLN A 1 100 ? 23.291 41.330 30.469 1.00 62.29 395 GLN A CA 1
ATOM 610 C C . GLN A 1 100 ? 21.868 41.798 30.766 1.00 61.82 395 GLN A C 1
ATOM 611 O O . GLN A 1 100 ? 20.917 41.250 30.213 1.00 59.80 395 GLN A O 1
ATOM 617 N N . PRO A 1 101 ? 21.716 42.800 31.654 1.00 64.10 396 PRO A N 1
ATOM 618 C CA . PRO A 1 101 ? 20.400 43.326 32.013 1.00 63.97 396 PRO A CA 1
ATOM 619 C C . PRO A 1 101 ? 19.440 43.441 30.827 1.00 61.96 396 PRO A C 1
ATOM 620 O O . PRO A 1 101 ? 18.323 42.929 30.892 1.00 60.42 396 PRO A O 1
ATOM 624 N N . ASN A 1 102 ? 19.892 44.089 29.755 1.00 61.97 397 ASN A N 1
ATOM 625 C CA . ASN A 1 102 ? 19.065 44.365 28.587 1.00 60.47 397 ASN A CA 1
ATOM 626 C C . ASN A 1 102 ? 19.063 43.251 27.528 1.00 57.20 397 ASN A C 1
ATOM 627 O O . ASN A 1 102 ? 18.452 43.401 26.476 1.00 56.03 397 ASN A O 1
ATOM 632 N N . GLU A 1 103 ? 19.737 42.143 27.807 1.00 55.77 398 GLU A N 1
ATOM 633 C CA . GLU A 1 103 ? 19.954 41.106 26.798 1.00 53.54 398 GLU A CA 1
ATOM 634 C C . GLU A 1 103 ? 18.829 40.077 26.705 1.00 50.25 398 GLU A C 1
ATOM 635 O O . GLU A 1 103 ? 18.334 39.593 27.724 1.00 50.17 398 GLU A O 1
ATOM 641 N N . TYR A 1 104 ? 18.436 39.748 25.477 1.00 47.23 399 TYR A N 1
ATOM 642 C CA . TYR A 1 104 ? 17.592 38.588 25.252 1.00 43.85 399 TYR A CA 1
ATOM 643 C C . TYR A 1 104 ? 18.264 37.603 24.312 1.00 41.85 399 TYR A C 1
ATOM 644 O O . TYR A 1 104 ? 19.140 37.972 23.524 1.00 42.44 399 TYR A O 1
ATOM 653 N N . ARG A 1 105 ? 17.817 36.358 24.395 1.00 39.33 400 ARG A N 1
ATOM 654 C CA . ARG A 1 105 ? 18.357 35.259 23.616 1.00 37.99 400 ARG A CA 1
ATOM 655 C C . ARG A 1 105 ? 17.226 34.305 23.191 1.00 34.72 400 ARG A C 1
ATOM 656 O O . ARG A 1 105 ? 16.319 34.027 23.975 1.00 34.03 400 ARG A O 1
ATOM 664 N N . LEU A 1 106 ? 17.269 33.826 21.948 1.00 32.65 401 LEU A N 1
ATOM 665 C CA . LEU A 1 106 ? 16.290 32.851 21.448 1.00 29.65 401 LEU A CA 1
ATOM 666 C C . LEU A 1 106 ? 16.954 31.545 21.046 1.00 28.46 401 LEU A C 1
ATOM 667 O O . LEU A 1 106 ? 17.943 31.535 20.314 1.00 28.75 401 LEU A O 1
ATOM 672 N N . LYS A 1 107 ? 16.400 30.445 21.529 1.00 27.26 402 LYS A N 1
ATOM 673 C CA . LYS A 1 107 ? 16.896 29.121 21.185 1.00 27.07 402 LYS A CA 1
ATOM 674 C C . LYS A 1 107 ? 15.796 28.326 20.522 1.00 24.87 402 LYS A C 1
ATOM 675 O O . LYS A 1 107 ? 14.631 28.447 20.884 1.00 24.10 402 LYS A O 1
ATOM 681 N N . ILE A 1 108 ? 16.172 27.530 19.532 1.00 24.39 403 ILE A N 1
ATOM 682 C CA . ILE A 1 108 ? 15.242 26.634 18.872 1.00 23.55 403 ILE A CA 1
ATOM 683 C C . ILE A 1 108 ? 15.821 25.230 18.871 1.00 24.57 403 ILE A C 1
ATOM 684 O O . ILE A 1 108 ? 16.894 24.990 18.331 1.00 25.14 403 ILE A O 1
ATOM 689 N N . LYS A 1 109 ? 15.123 24.309 19.514 1.00 26.17 404 LYS A N 1
ATOM 690 C CA . LYS A 1 109 ? 15.524 22.910 19.509 1.00 28.58 404 LYS A CA 1
ATOM 691 C C . LYS A 1 109 ? 16.928 22.779 20.125 1.00 30.75 404 LYS A C 1
ATOM 692 O O . LYS A 1 109 ? 17.750 21.986 19.667 1.00 31.64 404 LYS A O 1
ATOM 698 N N . GLY A 1 110 ? 17.201 23.583 21.152 1.00 32.39 405 GLY A N 1
ATOM 699 C CA . GLY A 1 110 ? 18.469 23.507 21.879 1.00 34.30 405 GLY A CA 1
ATOM 700 C C . GLY A 1 110 ? 19.562 24.443 21.408 1.00 35.56 405 GLY A C 1
ATOM 701 O O . GLY A 1 110 ? 20.542 24.608 22.101 1.00 36.82 405 GLY A O 1
ATOM 702 N N . ASN A 1 111 ? 19.411 25.062 20.236 1.00 35.61 406 ASN A N 1
ATOM 703 C CA . ASN A 1 111 ? 20.470 25.935 19.702 1.00 36.87 406 ASN A CA 1
ATOM 704 C C . ASN A 1 111 ? 20.111 27.406 19.735 1.00 37.40 406 ASN A C 1
ATOM 705 O O . ASN A 1 111 ? 18.991 27.784 19.395 1.00 36.67 406 ASN A O 1
ATOM 710 N N . GLU A 1 112 ? 21.065 28.242 20.123 1.00 39.17 407 GLU A N 1
ATOM 711 C CA . GLU A 1 112 ? 20.877 29.686 20.045 1.00 40.12 407 GLU A CA 1
ATOM 712 C C . GLU A 1 112 ? 20.782 30.096 18.582 1.00 39.37 407 GLU A C 1
ATOM 713 O O . GLU A 1 112 ? 21.652 29.763 17.788 1.00 40.16 407 GLU A O 1
ATOM 719 N N . VAL A 1 113 ? 19.722 30.816 18.230 1.00 38.60 408 VAL A N 1
ATOM 720 C CA . VAL A 1 113 ? 19.526 31.256 16.852 1.00 37.86 408 VAL A CA 1
ATOM 721 C C . VAL A 1 113 ? 19.502 32.764 16.771 1.00 39.58 408 VAL A C 1
ATOM 722 O O . VAL A 1 113 ? 19.553 33.333 15.691 1.00 40.76 408 VAL A O 1
ATOM 726 N N . ALA A 1 114 ? 19.391 33.414 17.919 1.00 40.89 409 ALA A N 1
ATOM 727 C CA . ALA A 1 114 ? 19.332 34.863 17.957 1.00 42.83 409 ALA A CA 1
ATOM 728 C C . ALA A 1 114 ? 19.660 35.383 19.336 1.00 44.55 409 ALA A C 1
ATOM 729 O O . ALA A 1 114 ? 19.347 34.754 20.339 1.00 43.57 409 ALA A O 1
ATOM 731 N N . LYS A 1 115 ? 20.303 36.541 19.370 1.00 47.83 410 LYS A N 1
ATOM 732 C CA . LYS A 1 115 ? 20.419 37.311 20.599 1.00 50.63 410 LYS A CA 1
ATOM 733 C C . LYS A 1 115 ? 20.300 38.785 20.283 1.00 52.90 410 LYS A C 1
ATOM 734 O O . LYS A 1 115 ? 20.498 39.206 19.137 1.00 53.60 410 LYS A O 1
ATOM 740 N N . GLY A 1 116 ? 19.940 39.563 21.296 1.00 54.57 411 GLY A N 1
ATOM 741 C CA . GLY A 1 116 ? 19.736 40.988 21.119 1.00 56.71 411 GLY A CA 1
ATOM 742 C C . GLY A 1 116 ? 19.665 41.723 22.437 1.00 58.91 411 GLY A C 1
ATOM 743 O O . GLY A 1 116 ? 19.879 41.139 23.503 1.00 58.67 411 GLY A O 1
ATOM 744 N N . GLU A 1 117 ? 19.356 43.011 22.343 1.00 61.11 412 GLU A N 1
ATOM 745 C CA . GLU A 1 117 ? 19.296 43.902 23.492 1.00 63.94 412 GLU A CA 1
ATOM 746 C C . GLU A 1 117 ? 18.138 44.879 23.327 1.00 64.56 412 GLU A C 1
ATOM 747 O O . GLU A 1 117 ? 17.883 45.379 22.231 1.00 64.65 412 GLU A O 1
ATOM 753 N N . LEU A 1 118 ? 17.429 45.134 24.417 1.00 65.31 413 LEU A N 1
ATOM 754 C CA . LEU A 1 118 ? 16.318 46.071 24.389 1.00 66.45 413 LEU A CA 1
ATOM 755 C C . LEU A 1 118 ? 16.434 47.137 25.471 1.00 69.69 413 LEU A C 1
ATOM 756 O O . LEU A 1 118 ? 16.887 46.872 26.586 1.00 70.46 413 LEU A O 1
ATOM 761 N N . LEU A 1 119 ? 16.031 48.350 25.115 1.00 71.87 414 LEU A N 1
ATOM 762 C CA . LEU A 1 119 ? 15.921 49.451 26.059 1.00 74.97 414 LEU A CA 1
ATOM 763 C C . LEU A 1 119 ? 14.439 49.801 26.148 1.00 75.19 414 LEU A C 1
ATOM 764 O O . LEU A 1 119 ? 13.909 50.530 25.306 1.00 75.78 414 LEU A O 1
ATOM 769 N N . LEU A 1 120 ? 13.778 49.256 27.169 1.00 74.80 415 LEU A N 1
ATOM 770 C CA . LEU A 1 120 ? 12.313 49.258 27.275 1.00 74.55 415 LEU A CA 1
ATOM 771 C C . LEU A 1 120 ? 11.703 50.655 27.268 1.00 77.67 415 LEU A C 1
ATOM 772 O O . LEU A 1 120 ? 10.603 50.857 26.746 1.00 77.47 415 LEU A O 1
ATOM 777 N N . ASP A 1 121 ? 12.426 51.610 27.846 1.00 80.65 416 ASP A N 1
ATOM 778 C CA . ASP A 1 121 ? 11.962 52.989 27.942 1.00 83.98 416 ASP A CA 1
ATOM 779 C C . ASP A 1 121 ? 12.255 53.770 26.654 1.00 84.64 416 ASP A C 1
ATOM 780 O O . ASP A 1 121 ? 12.040 54.980 26.599 1.00 87.62 416 ASP A O 1
ATOM 785 N N . HIS A 1 122 ? 12.730 53.075 25.620 1.00 81.93 417 HIS A N 1
ATOM 786 C CA . HIS A 1 122 ? 13.163 53.729 24.379 1.00 82.58 417 HIS A CA 1
ATOM 787 C C . HIS A 1 122 ? 12.395 53.299 23.125 1.00 80.02 417 HIS A C 1
ATOM 788 O O . HIS A 1 122 ? 11.387 52.596 23.211 1.00 77.61 417 HIS A O 1
ATOM 795 N N . TYR A 1 123 ? 12.874 53.770 21.973 1.00 80.50 418 TYR A N 1
ATOM 796 C CA . TYR A 1 123 ? 12.322 53.450 20.658 1.00 78.74 418 TYR A CA 1
ATOM 797 C C . TYR A 1 123 ? 13.451 53.376 19.626 1.00 78.57 418 TYR A C 1
ATOM 798 O O . TYR A 1 123 ? 14.494 54.026 19.774 1.00 80.76 418 TYR A O 1
ATOM 807 N N . LEU A 1 124 ? 13.225 52.583 18.579 1.00 76.14 419 LEU A N 1
ATOM 808 C CA . LEU A 1 124 ? 14.228 52.318 17.547 1.00 75.63 419 LEU A CA 1
ATOM 809 C C . LEU A 1 124 ? 13.844 52.980 16.215 1.00 76.80 419 LEU A C 1
ATOM 810 O O . LEU A 1 124 ? 12.762 52.724 15.678 1.00 75.32 419 LEU A O 1
ATOM 815 N N . ALA A 1 125 ? 14.734 53.835 15.700 1.00 79.50 420 ALA A N 1
ATOM 816 C CA . ALA A 1 125 ? 14.453 54.644 14.503 1.00 81.25 420 ALA A CA 1
ATOM 817 C C . ALA A 1 125 ? 14.924 53.997 13.197 1.00 79.86 420 ALA A C 1
ATOM 818 O O . ALA A 1 125 ? 16.109 54.026 12.860 1.00 80.74 420 ALA A O 1
ATOM 820 N N . THR A 1 166 ? 11.439 55.368 10.300 1.00 84.54 461 THR A N 1
ATOM 821 C CA . THR A 1 166 ? 10.270 54.794 10.969 1.00 82.12 461 THR A CA 1
ATOM 822 C C . THR A 1 166 ? 10.606 54.384 12.416 1.00 80.52 461 THR A C 1
ATOM 823 O O . THR A 1 166 ? 11.761 54.059 12.721 1.00 80.09 461 THR A O 1
ATOM 827 N N . VAL A 1 167 ? 9.602 54.422 13.297 1.00 79.63 462 VAL A N 1
ATOM 828 C CA . VAL A 1 167 ? 9.818 54.289 14.750 1.00 78.80 462 VAL A CA 1
ATOM 829 C C . VAL A 1 167 ? 9.128 53.056 15.352 1.00 75.18 462 VAL A C 1
ATOM 830 O O . VAL A 1 167 ? 7.912 52.881 15.205 1.00 74.32 462 VAL A O 1
ATOM 834 N N . VAL A 1 168 ? 9.916 52.226 16.044 1.00 72.82 463 VAL A N 1
ATOM 835 C CA . VAL A 1 168 ? 9.450 50.934 16.579 1.00 69.22 463 VAL A CA 1
ATOM 836 C C . VAL A 1 168 ? 9.729 50.802 18.085 1.00 68.85 463 VAL A C 1
ATOM 837 O O . VAL A 1 168 ? 10.857 51.011 18.540 1.00 69.48 463 VAL A O 1
ATOM 841 N N . ASP A 1 169 ? 8.702 50.438 18.848 1.00 67.45 464 ASP A N 1
ATOM 842 C CA . ASP A 1 169 ? 8.872 50.160 20.276 1.00 67.19 464 ASP A CA 1
ATOM 843 C C . ASP A 1 169 ? 9.536 48.783 20.507 1.00 63.73 464 ASP A C 1
ATOM 844 O O . ASP A 1 169 ? 9.496 47.923 19.631 1.00 61.25 464 ASP A O 1
ATOM 849 N N . PRO A 1 170 ? 10.156 48.579 21.685 1.00 63.38 465 PRO A N 1
ATOM 850 C CA . PRO A 1 170 ? 11.048 47.431 21.897 1.00 60.74 465 PRO A CA 1
ATOM 851 C C . PRO A 1 170 ? 10.357 46.073 21.793 1.00 57.22 465 PRO A C 1
ATOM 852 O O . PRO A 1 170 ? 10.928 45.118 21.248 1.00 55.13 465 PRO A O 1
ATOM 856 N N . ALA A 1 171 ? 9.136 45.996 22.311 1.00 56.16 466 ALA A N 1
ATOM 857 C CA . ALA A 1 171 ? 8.373 44.767 22.289 1.00 52.68 466 ALA A CA 1
ATOM 858 C C . ALA A 1 171 ? 8.104 44.338 20.842 1.00 50.60 466 ALA A C 1
ATOM 859 O O . ALA A 1 171 ? 8.075 43.144 20.537 1.00 48.29 466 ALA A O 1
ATOM 861 N N . SER A 1 172 ? 7.930 45.323 19.964 1.00 50.99 467 SER A N 1
ATOM 862 C CA . SER A 1 172 ? 7.770 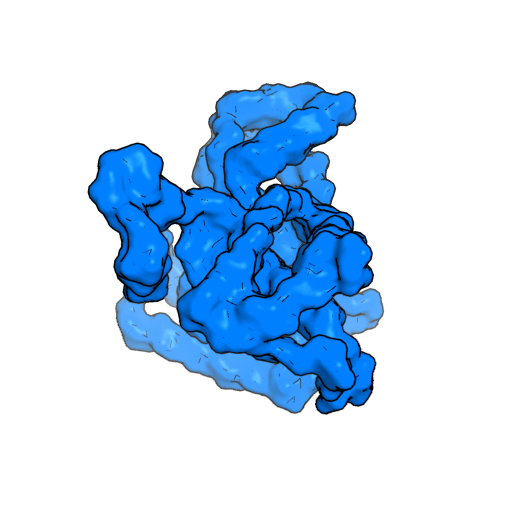45.097 18.533 1.00 49.45 467 SER A CA 1
ATOM 863 C C . SER A 1 172 ? 9.069 44.649 17.883 1.00 47.81 467 SER A C 1
ATOM 864 O O . SER A 1 172 ? 9.052 43.780 17.016 1.00 45.98 467 SER A O 1
ATOM 867 N N . VAL A 1 173 ? 10.186 45.248 18.293 1.00 48.43 468 VAL A N 1
ATOM 868 C CA . VAL A 1 173 ? 11.497 44.819 17.799 1.00 47.30 468 VAL A CA 1
ATOM 869 C C . VAL A 1 173 ? 11.723 43.325 18.081 1.00 44.40 468 VAL A C 1
ATOM 870 O O . VAL A 1 173 ? 12.093 42.577 17.178 1.00 42.60 468 VAL A O 1
ATOM 874 N N . VAL A 1 174 ? 11.481 42.906 19.325 1.00 43.37 469 VAL A N 1
ATOM 875 C CA . VAL A 1 174 ? 11.697 41.518 19.726 1.00 40.99 469 VAL A CA 1
ATOM 876 C C . VAL A 1 174 ? 10.678 40.586 19.062 1.00 38.70 469 VAL A C 1
ATOM 877 O O . VAL A 1 174 ? 11.013 39.460 18.702 1.00 36.33 469 VAL A O 1
ATOM 881 N N . SER A 1 175 ? 9.465 41.099 18.854 1.00 38.77 470 SER A N 1
ATOM 882 C CA . SER A 1 175 ? 8.398 40.381 18.171 1.00 36.95 470 SER A CA 1
ATOM 883 C C . SER A 1 175 ? 8.758 40.004 16.748 1.00 35.28 470 SER A C 1
ATOM 884 O O . SER A 1 175 ? 8.597 38.849 16.367 1.00 32.56 470 SER A O 1
ATOM 887 N N . THR A 1 176 ? 9.216 40.979 15.964 1.00 35.72 471 THR A N 1
ATOM 888 C CA . THR A 1 176 ? 9.571 40.713 14.580 1.00 34.49 471 THR A CA 1
ATOM 889 C C . THR A 1 176 ? 10.905 39.930 14.500 1.00 33.11 471 THR A C 1
ATOM 890 O O . THR A 1 176 ? 11.067 39.065 13.643 1.00 31.88 471 THR A O 1
ATOM 894 N N . HIS A 1 177 ? 11.826 40.187 15.424 1.00 32.99 472 HIS A N 1
ATOM 895 C CA . HIS A 1 177 ? 13.018 39.342 15.541 1.00 31.95 472 HIS A CA 1
ATOM 896 C C . HIS A 1 177 ? 12.715 37.845 15.821 1.00 29.84 472 HIS A C 1
ATOM 897 O O . HIS A 1 177 ? 13.308 36.946 15.200 1.00 29.39 472 HIS A O 1
ATOM 904 N N . ILE A 1 178 ? 11.782 37.583 16.732 1.00 28.76 473 ILE A N 1
ATOM 905 C CA . ILE A 1 178 ? 11.367 36.220 17.032 1.00 26.21 473 ILE A CA 1
ATOM 906 C C . ILE A 1 178 ? 10.679 35.596 15.826 1.00 24.73 473 ILE A C 1
ATOM 907 O O . ILE A 1 178 ? 11.025 34.471 15.445 1.00 23.36 473 ILE A O 1
ATOM 912 N N . THR A 1 179 ? 9.729 36.321 15.226 1.00 24.39 474 THR A N 1
ATOM 913 C CA . THR A 1 179 ? 8.994 35.809 14.071 1.00 23.29 474 THR A CA 1
ATOM 914 C C . THR A 1 179 ? 9.865 35.510 12.853 1.00 23.91 474 THR A C 1
ATOM 915 O O . THR A 1 179 ? 9.688 34.484 12.194 1.00 23.40 474 THR A O 1
ATOM 919 N N . GLU A 1 180 ? 10.806 36.396 12.571 1.00 26.28 475 GLU A N 1
ATOM 920 C CA . GLU A 1 180 ? 11.770 36.175 11.499 1.00 27.51 475 GLU A CA 1
ATOM 921 C C . GLU A 1 180 ? 12.666 34.982 11.789 1.00 26.26 475 GLU A C 1
ATOM 922 O O . GLU A 1 180 ? 13.009 34.239 10.882 1.00 25.99 475 GLU A O 1
ATOM 928 N N . LYS A 1 181 ? 13.056 34.797 13.044 1.00 26.50 476 LYS A N 1
ATOM 929 C CA . LYS A 1 181 ? 13.921 33.656 13.381 1.00 25.67 476 LYS A CA 1
ATOM 930 C C . LYS A 1 181 ? 13.197 32.341 13.327 1.00 23.09 476 LYS A C 1
ATOM 931 O O . LYS A 1 181 ? 13.760 31.353 12.883 1.00 23.09 476 LYS A O 1
ATOM 937 N N . ILE A 1 182 ? 11.947 32.333 13.765 1.00 22.00 477 ILE A N 1
ATOM 938 C CA . ILE A 1 182 ? 11.116 31.142 13.660 1.00 20.49 477 ILE A CA 1
ATOM 939 C C . ILE A 1 182 ? 10.900 30.771 12.195 1.00 20.38 477 ILE A C 1
ATOM 940 O O . ILE A 1 182 ? 10.920 29.581 11.837 1.00 19.18 477 ILE A O 1
ATOM 945 N N . LYS A 1 183 ? 10.726 31.791 11.353 1.00 21.10 478 LYS A N 1
ATOM 946 C CA . LYS A 1 183 ? 10.545 31.580 9.914 1.00 21.68 478 LYS A CA 1
ATOM 947 C C . LYS A 1 183 ? 11.791 30.952 9.305 1.00 21.18 478 LYS A C 1
ATOM 948 O O . LYS A 1 183 ? 11.683 30.037 8.505 1.00 20.72 478 LYS A O 1
ATOM 954 N N . GLN A 1 184 ? 12.962 31.409 9.733 1.00 20.96 479 GLN A N 1
ATOM 955 C CA . GLN A 1 184 ? 14.204 30.874 9.209 1.00 21.73 479 GLN A CA 1
ATOM 956 C C . GLN A 1 184 ? 14.410 29.412 9.644 1.00 20.46 479 GLN A C 1
ATOM 957 O O . GLN A 1 184 ? 15.133 28.665 8.977 1.00 20.91 479 GLN A O 1
ATOM 963 N N . HIS A 1 185 ? 13.792 29.022 10.770 1.00 18.05 480 HIS A N 1
ATOM 964 C CA . HIS A 1 185 ? 14.007 27.704 11.353 1.00 15.30 480 HIS A CA 1
ATOM 965 C C . HIS A 1 185 ? 12.739 26.851 11.423 1.00 13.23 480 HIS A C 1
ATOM 966 O O . HIS A 1 185 ? 12.740 25.822 12.096 1.00 11.19 480 HIS A O 1
ATOM 973 N N . ALA A 1 186 ? 11.674 27.267 10.715 1.00 12.46 481 ALA A N 1
ATOM 974 C CA . ALA A 1 186 ? 10.354 26.592 10.767 1.00 11.28 481 ALA A CA 1
ATOM 975 C C . ALA A 1 186 ? 10.450 25.119 10.485 1.00 10.75 481 ALA A C 1
ATOM 976 O O . ALA A 1 186 ? 9.703 24.313 11.056 1.00 11.30 481 ALA A O 1
ATOM 978 N N . HIS A 1 187 ? 11.366 24.759 9.592 1.00 10.37 482 HIS A N 1
ATOM 979 C CA . HIS A 1 187 ? 11.509 23.381 9.176 1.00 9.72 482 HIS A CA 1
ATOM 980 C C . HIS A 1 187 ? 12.047 22.523 10.314 1.00 10.36 482 HIS A C 1
ATOM 981 O O . HIS A 1 187 ? 11.828 21.314 10.318 1.00 9.73 482 HIS A O 1
ATOM 988 N N . GLU A 1 188 ? 12.740 23.154 11.274 1.00 10.72 483 GLU A N 1
ATOM 989 C CA . GLU A 1 188 ? 13.214 22.473 12.472 1.00 12.39 483 GLU A CA 1
ATOM 990 C C . GLU A 1 188 ? 12.103 22.270 13.488 1.00 11.44 483 GLU A C 1
ATOM 991 O O . GLU A 1 188 ? 12.275 21.495 14.406 1.00 11.48 483 GLU A O 1
ATOM 997 N N . LEU A 1 189 ? 10.978 22.981 13.336 1.00 10.79 484 LEU A N 1
ATOM 998 C CA . LEU A 1 189 ? 9.883 22.952 14.328 1.00 10.56 484 LEU A CA 1
ATOM 999 C C . LEU A 1 189 ? 8.657 22.121 13.937 1.00 10.28 484 LEU A C 1
ATOM 1000 O O . LEU A 1 189 ? 7.762 21.902 14.755 1.00 10.84 484 LEU A O 1
ATOM 1005 N N . ILE A 1 190 ? 8.589 21.659 12.692 1.00 9.91 485 ILE A N 1
ATOM 1006 C CA . ILE A 1 190 ? 7.514 20.735 12.317 1.00 9.21 485 ILE A CA 1
ATOM 1007 C C . ILE A 1 190 ? 7.895 19.316 12.818 1.00 9.96 485 ILE A C 1
ATOM 1008 O O . ILE A 1 190 ? 8.257 18.441 12.035 1.00 11.56 485 ILE A O 1
ATOM 1013 N N . GLY A 1 191 ? 7.848 19.115 14.132 1.00 9.58 486 GLY A N 1
ATOM 1014 C CA . GLY A 1 191 ? 8.102 17.815 14.721 1.00 8.89 486 GLY A CA 1
ATOM 1015 C C . GLY A 1 191 ? 6.941 16.849 14.578 1.00 9.15 486 GLY A C 1
ATOM 1016 O O . GLY A 1 191 ? 5.944 17.136 13.887 1.00 7.67 486 GLY A O 1
ATOM 1017 N N . ARG A 1 192 ? 7.041 15.715 15.275 1.00 8.95 487 ARG A N 1
ATOM 1018 C CA . ARG A 1 192 ? 6.035 14.664 15.158 1.00 9.44 487 ARG A CA 1
ATOM 1019 C C . ARG A 1 192 ? 4.738 15.123 15.759 1.00 9.71 487 ARG A C 1
ATOM 1020 O O . ARG A 1 192 ? 3.654 14.860 15.212 1.00 10.50 487 ARG A O 1
ATOM 1028 N N . GLN A 1 193 ? 4.844 15.817 16.884 1.00 9.56 488 GLN A N 1
ATOM 1029 C CA . GLN A 1 193 ? 3.669 16.354 17.545 1.00 10.01 488 GLN A CA 1
ATOM 1030 C C . GLN A 1 193 ? 2.872 17.279 16.604 1.00 9.39 488 GLN A C 1
ATOM 1031 O O . GLN A 1 193 ? 1.654 17.156 16.503 1.00 9.80 488 GLN A O 1
ATOM 1037 N N . GLU A 1 194 ? 3.554 18.200 15.923 1.00 8.62 489 GLU A N 1
ATOM 1038 C CA . GLU A 1 194 ? 2.882 19.138 15.011 1.00 8.42 489 GLU A CA 1
ATOM 1039 C C . GLU A 1 194 ? 2.351 18.401 13.776 1.00 8.31 489 GLU A C 1
ATOM 1040 O O . GLU A 1 194 ? 1.259 18.680 13.299 1.00 10.23 489 GLU A O 1
ATOM 1046 N N . THR A 1 195 ? 3.109 17.440 13.273 1.00 7.79 490 THR A N 1
ATOM 1047 C CA . THR A 1 195 ? 2.644 16.649 12.139 1.00 7.94 490 THR A CA 1
ATOM 1048 C C . THR A 1 195 ? 1.354 15.912 12.476 1.00 8.74 490 THR A C 1
ATOM 1049 O O . THR A 1 195 ? 0.380 15.957 11.698 1.00 8.95 490 THR A O 1
ATOM 1053 N N . LYS A 1 196 ? 1.324 15.277 13.647 1.00 9.19 491 LYS A N 1
ATOM 1054 C CA . LYS A 1 196 ? 0.120 14.586 14.098 1.00 10.47 491 LYS A CA 1
ATOM 1055 C C . LYS A 1 196 ? -1.083 15.500 14.287 1.00 10.89 491 LYS A C 1
ATOM 1056 O O . LYS A 1 196 ? -2.223 15.122 14.000 1.00 11.47 491 LYS A O 1
ATOM 1062 N N . GLN A 1 197 ? -0.835 16.692 14.801 1.00 10.87 492 GLN A N 1
ATOM 1063 C CA . GLN A 1 197 ? -1.900 17.651 14.981 1.00 11.82 492 GLN A CA 1
ATOM 1064 C C . GLN A 1 197 ? -2.543 17.981 13.610 1.00 10.70 492 GLN A C 1
ATOM 1065 O O . GLN A 1 197 ? -3.770 18.007 13.485 1.00 11.14 492 GLN A O 1
ATOM 1071 N N . LEU A 1 198 ? -1.706 18.186 12.594 1.00 9.36 493 LEU A N 1
ATOM 1072 C CA . LEU A 1 198 ? -2.176 18.505 11.232 1.00 9.15 493 LEU A CA 1
ATOM 1073 C C . LEU A 1 198 ? -2.923 17.344 10.580 1.00 10.44 493 LEU A C 1
ATOM 1074 O O . LEU A 1 198 ? -3.954 17.543 9.948 1.00 11.07 493 LEU A O 1
ATOM 1079 N N . ILE A 1 199 ? -2.403 16.130 10.774 1.00 11.33 494 ILE A N 1
ATOM 1080 C CA . ILE A 1 199 ? -3.013 14.924 10.254 1.00 12.26 494 ILE A CA 1
ATOM 1081 C C . ILE A 1 199 ? -4.359 14.704 10.914 1.00 14.13 494 ILE A C 1
ATOM 1082 O O . ILE A 1 199 ? -5.331 14.421 10.221 1.00 14.38 494 ILE A O 1
ATOM 1087 N N . ASP A 1 200 ? -4.420 14.844 12.240 1.00 15.32 495 ASP A N 1
ATOM 1088 C CA . ASP A 1 200 ? -5.678 14.653 12.972 1.00 17.75 495 ASP A CA 1
ATOM 1089 C C . ASP A 1 200 ? -6.714 15.695 12.547 1.00 17.67 495 ASP A C 1
ATOM 1090 O O . ASP A 1 200 ? -7.876 15.370 12.396 1.00 19.86 495 ASP A O 1
ATOM 1095 N N . HIS A 1 201 ? -6.279 16.938 12.359 1.00 16.15 496 HIS A N 1
ATOM 1096 C CA . HIS A 1 201 ? -7.129 18.029 11.869 1.00 15.91 496 HIS A CA 1
ATOM 1097 C C . HIS A 1 201 ? -7.664 17.698 10.465 1.00 15.77 496 HIS A C 1
ATOM 1098 O O . HIS A 1 201 ? -8.853 17.847 10.200 1.00 16.19 496 HIS A O 1
ATOM 1105 N N . LEU A 1 202 ? -6.788 17.191 9.601 1.00 14.57 497 LEU A N 1
ATOM 1106 C CA . LEU A 1 202 ? -7.168 16.789 8.248 1.00 15.40 497 LEU A CA 1
ATOM 1107 C C . LEU A 1 202 ? -8.152 15.632 8.278 1.00 17.37 497 LEU A C 1
ATOM 1108 O O . LEU A 1 202 ? -9.082 15.546 7.463 1.00 17.44 497 LEU A O 1
ATOM 1113 N N . LYS A 1 203 ? -7.961 14.768 9.256 1.00 19.17 498 LYS A N 1
ATOM 1114 C CA . LYS A 1 203 ? -8.769 13.563 9.398 1.00 22.91 498 LYS A CA 1
ATOM 1115 C C . LYS A 1 203 ? -10.243 13.891 9.674 1.00 24.58 498 LYS A C 1
ATOM 1116 O O . LYS A 1 203 ? -11.123 13.158 9.243 1.00 26.10 498 LYS A O 1
ATOM 1122 N N . GLU A 1 204 ? -10.505 15.001 10.364 1.00 25.30 499 GLU A N 1
ATOM 1123 C CA . GLU A 1 204 ? -11.895 15.421 10.676 1.00 28.03 499 GLU A CA 1
ATOM 1124 C C . GLU A 1 204 ? -12.751 15.630 9.427 1.00 28.01 499 GLU A C 1
ATOM 1125 O O . GLU A 1 204 ? -13.932 15.319 9.434 1.00 30.22 499 GLU A O 1
ATOM 1131 N N . SER A 1 205 ? -12.145 16.139 8.355 1.00 26.00 500 SER A N 1
ATOM 1132 C CA . SER A 1 205 ? -12.871 16.418 7.118 1.00 26.45 500 SER A CA 1
ATOM 1133 C C . SER A 1 205 ? -12.519 15.443 5.992 1.00 25.40 500 SER A C 1
ATOM 1134 O O . SER A 1 205 ? -13.358 15.166 5.098 1.00 26.60 500 SER A O 1
ATOM 1137 N N . TYR A 1 206 ? -11.306 14.877 6.059 1.00 22.46 501 TYR A N 1
ATOM 1138 C CA . TYR A 1 206 ? -10.817 13.950 5.039 1.00 20.38 501 TYR A CA 1
ATOM 1139 C C . TYR A 1 206 ? -10.282 12.596 5.576 1.00 20.70 501 TYR A C 1
ATOM 1140 O O . TYR A 1 206 ? -9.132 12.224 5.306 1.00 18.33 501 TYR A O 1
ATOM 1149 N N . PRO A 1 207 ? -11.124 11.834 6.302 1.00 21.95 502 PRO A N 1
ATOM 1150 C CA . PRO A 1 207 ? -10.613 10.584 6.884 1.00 22.51 502 PRO A CA 1
ATOM 1151 C C . PRO A 1 207 ? -10.227 9.521 5.836 1.00 22.53 502 PRO A C 1
ATOM 1152 O O . PRO A 1 207 ? -9.297 8.750 6.057 1.00 22.53 502 PRO A O 1
ATOM 1156 N N . VAL A 1 208 ? -10.926 9.476 4.704 1.00 22.94 503 VAL A N 1
ATOM 1157 C CA . VAL A 1 208 ? -10.638 8.480 3.673 1.00 22.53 503 VAL A CA 1
ATOM 1158 C C . VAL A 1 208 ? -9.284 8.785 3.045 1.00 21.39 503 VAL A C 1
ATOM 1159 O O . VAL A 1 208 ? -8.442 7.885 2.841 1.00 21.23 503 VAL A O 1
ATOM 1163 N N . LEU A 1 209 ? -9.068 10.069 2.767 1.00 19.39 504 LEU A N 1
ATOM 1164 C CA . LEU A 1 209 ? -7.834 10.518 2.200 1.00 18.22 504 LEU A CA 1
ATOM 1165 C C . LEU A 1 209 ? -6.649 10.224 3.149 1.00 18.03 504 LEU A C 1
ATOM 1166 O O . LEU A 1 209 ? -5.609 9.703 2.728 1.00 17.46 504 LEU A O 1
ATOM 1171 N N . VAL A 1 210 ? -6.810 10.572 4.421 1.00 17.30 505 VAL A N 1
ATOM 1172 C CA . VAL A 1 210 ? -5.764 10.344 5.399 1.00 17.03 505 VAL A CA 1
ATOM 1173 C C . VAL A 1 210 ? -5.420 8.852 5.518 1.00 19.29 505 VAL A C 1
ATOM 1174 O O . VAL A 1 210 ? -4.246 8.471 5.553 1.00 18.51 505 VAL A O 1
ATOM 1178 N N . GLU A 1 211 ? -6.460 8.021 5.569 1.00 22.38 506 GLU A N 1
ATOM 1179 C CA . GLU A 1 211 ? -6.319 6.591 5.782 1.00 25.63 506 GLU A CA 1
ATOM 1180 C C . GLU A 1 211 ? -5.627 5.949 4.607 1.00 25.41 506 GLU A C 1
ATOM 1181 O O . GLU A 1 211 ? -4.961 4.934 4.761 1.00 27.14 506 GLU A O 1
ATOM 1187 N N . GLU A 1 212 ? -5.792 6.535 3.426 1.00 24.70 507 GLU A N 1
ATOM 1188 C CA . GLU A 1 212 ? -5.122 6.046 2.230 1.00 24.78 507 GLU A CA 1
ATOM 1189 C C . GLU A 1 212 ? -3.625 6.328 2.322 1.00 22.97 507 GLU A C 1
ATOM 1190 O O . GLU A 1 212 ? -2.812 5.626 1.714 1.00 23.57 507 GLU A O 1
ATOM 1196 N N . VAL A 1 213 ? -3.267 7.386 3.043 1.00 20.51 508 VAL A N 1
ATOM 1197 C CA . VAL A 1 213 ? -1.885 7.828 3.068 1.00 17.99 508 VAL A CA 1
ATOM 1198 C C . VAL A 1 213 ? -1.086 7.174 4.198 1.00 18.62 508 VAL A C 1
ATOM 1199 O O . VAL A 1 213 ? 0.062 6.802 4.001 1.00 18.07 508 VAL A O 1
ATOM 1203 N N . THR A 1 214 ? -1.697 7.034 5.372 1.00 19.57 509 THR A N 1
ATOM 1204 C CA . THR A 1 214 ? -0.943 6.817 6.616 1.00 20.42 509 THR A CA 1
ATOM 1205 C C . THR A 1 214 ? -1.757 5.939 7.560 1.00 23.05 509 THR A C 1
ATOM 1206 O O . THR A 1 214 ? -2.990 5.999 7.524 1.00 24.55 509 THR A O 1
ATOM 1210 N N . PRO A 1 215 ? -1.094 5.046 8.337 1.00 24.42 510 PRO A N 1
ATOM 1211 C CA . PRO A 1 215 ? 0.347 4.770 8.408 1.00 24.03 510 PRO A CA 1
ATOM 1212 C C . PRO A 1 215 ? 0.890 3.882 7.275 1.00 24.69 510 PRO A C 1
ATOM 1213 O O . PRO A 1 215 ? 2.080 3.632 7.238 1.00 24.73 510 PRO A O 1
ATOM 1217 N N . ASN A 1 216 ? 0.046 3.448 6.345 1.00 24.99 511 ASN A N 1
ATOM 1218 C CA . ASN A 1 216 ? 0.532 2.722 5.167 1.00 26.51 511 ASN A CA 1
ATOM 1219 C C . ASN A 1 216 ? -0.046 3.326 3.891 1.00 24.63 511 ASN A C 1
ATOM 1220 O O . ASN A 1 216 ? -1.256 3.383 3.753 1.00 25.24 511 ASN A O 1
ATOM 1225 N N . PRO A 1 217 ? 0.812 3.711 2.930 1.00 22.83 512 PRO A N 1
ATOM 1226 C CA . PRO A 1 217 ? 2.258 3.399 2.828 1.00 21.99 512 PRO A CA 1
ATOM 1227 C C . PRO A 1 217 ? 3.190 4.285 3.632 1.00 19.93 512 PRO A C 1
ATOM 1228 O O . PRO A 1 217 ? 4.351 3.912 3.851 1.00 19.97 512 PRO A O 1
ATOM 1232 N N . LEU A 1 218 ? 2.692 5.437 4.082 1.00 18.10 513 LEU A N 1
ATOM 1233 C CA . LEU A 1 218 ? 3.549 6.443 4.683 1.00 16.17 513 LEU A CA 1
ATOM 1234 C C . LEU A 1 218 ? 3.390 6.550 6.194 1.00 15.81 513 LEU A C 1
ATOM 1235 O O . LEU A 1 218 ? 2.281 6.731 6.694 1.00 16.01 513 LEU A O 1
ATOM 1240 N N . SER A 1 219 ? 4.502 6.457 6.922 1.00 14.81 514 SER A N 1
ATOM 1241 C CA . SER A 1 219 ? 4.474 6.681 8.368 1.00 14.15 514 SER A CA 1
ATOM 1242 C C . SER A 1 219 ? 4.292 8.160 8.684 1.00 12.16 514 SER A C 1
ATOM 1243 O O . SER A 1 219 ? 4.556 9.029 7.838 1.00 11.18 514 SER A O 1
ATOM 1246 N N . VAL A 1 220 ? 3.894 8.473 9.917 1.00 11.99 515 VAL A N 1
ATOM 1247 C CA . VAL A 1 220 ? 3.902 9.876 10.353 1.00 10.81 515 VAL A CA 1
ATOM 1248 C C . VAL A 1 220 ? 5.275 10.521 10.076 1.00 10.13 515 VAL A C 1
ATOM 1249 O O . VAL A 1 220 ? 5.358 11.676 9.622 1.00 9.27 515 VAL A O 1
ATOM 1253 N N . GLY A 1 221 ? 6.342 9.754 10.322 1.00 10.74 516 GLY A N 1
ATOM 1254 C CA . GLY A 1 221 ? 7.724 10.235 10.164 1.00 10.46 516 GLY A CA 1
ATOM 1255 C C . GLY A 1 221 ? 8.059 10.604 8.731 1.00 10.16 516 GLY A C 1
ATOM 1256 O O . GLY A 1 221 ? 8.706 11.609 8.480 1.00 9.61 516 GLY A O 1
ATOM 1257 N N . ASP A 1 222 ? 7.581 9.804 7.787 1.00 10.70 517 ASP A N 1
ATOM 1258 C CA . ASP A 1 222 ? 7.719 10.109 6.371 1.00 10.63 517 ASP A CA 1
ATOM 1259 C C . ASP A 1 222 ? 7.029 11.436 5.992 1.00 9.65 517 ASP A C 1
ATOM 1260 O O . ASP A 1 222 ? 7.579 12.254 5.265 1.00 9.40 517 ASP A O 1
ATOM 1265 N N . ILE A 1 223 ? 5.813 11.633 6.480 1.00 9.33 518 ILE A N 1
ATOM 1266 C CA . ILE A 1 223 ? 5.047 12.850 6.203 1.00 8.63 518 ILE A CA 1
ATOM 1267 C C . ILE A 1 223 ? 5.732 14.075 6.793 1.00 7.97 518 ILE A C 1
ATOM 1268 O O . ILE A 1 223 ? 5.857 15.112 6.126 1.00 7.66 518 ILE A O 1
ATOM 1273 N N . GLN A 1 224 ? 6.155 13.945 8.048 1.00 7.96 519 GLN A N 1
ATOM 1274 C CA . GLN A 1 224 ? 6.936 14.945 8.757 1.00 7.59 519 GLN A CA 1
ATOM 1275 C C . GLN A 1 224 ? 8.128 15.479 7.944 1.00 7.62 519 GLN A C 1
ATOM 1276 O O . GLN A 1 224 ? 8.329 16.690 7.882 1.00 7.31 519 GLN A O 1
ATOM 1282 N N . LYS A 1 225 ? 8.921 14.575 7.367 1.00 8.21 520 LYS A N 1
ATOM 1283 C CA . LYS A 1 225 ? 10.041 14.944 6.469 1.00 8.58 520 LYS A CA 1
ATOM 1284 C C . LYS A 1 225 ? 9.603 15.708 5.207 1.00 8.49 520 LYS A C 1
ATOM 1285 O O . LYS A 1 225 ? 10.260 16.652 4.816 1.00 8.62 520 LYS A O 1
ATOM 1291 N N . VAL A 1 226 ? 8.502 15.313 4.579 1.00 8.44 521 VAL A N 1
ATOM 1292 C CA . VAL A 1 226 ? 7.982 16.092 3.456 1.00 8.46 521 VAL A CA 1
ATOM 1293 C C . VAL A 1 226 ? 7.597 17.497 3.896 1.00 7.90 521 VAL A C 1
ATOM 1294 O O . VAL A 1 226 ? 8.015 18.486 3.268 1.00 8.13 521 VAL A O 1
ATOM 1298 N N . LEU A 1 227 ? 6.849 17.590 4.998 1.00 7.38 522 LEU A N 1
ATOM 1299 C CA . LEU A 1 227 ? 6.461 18.889 5.525 1.00 7.03 522 LEU A CA 1
ATOM 1300 C C . LEU A 1 227 ? 7.667 19.764 5.903 1.00 7.12 522 LEU A C 1
ATOM 1301 O O . LEU A 1 227 ? 7.655 20.968 5.618 1.00 7.25 522 LEU A O 1
ATOM 1306 N N . ALA A 1 228 ? 8.690 19.156 6.498 1.00 7.26 523 ALA A N 1
ATOM 1307 C CA . ALA A 1 228 ? 9.885 19.897 6.861 1.00 7.56 523 ALA A CA 1
ATOM 1308 C C . ALA A 1 228 ? 10.625 20.378 5.620 1.00 8.20 523 ALA A C 1
ATOM 1309 O O . ALA A 1 228 ? 11.147 21.464 5.608 1.00 8.56 523 ALA A O 1
ATOM 1311 N N . LYS A 1 229 ? 10.681 19.547 4.597 1.00 8.56 524 LYS A N 1
ATOM 1312 C CA . LYS A 1 229 ? 11.337 19.920 3.357 1.00 9.66 524 LYS A CA 1
ATOM 1313 C C . LYS A 1 229 ? 10.587 21.060 2.618 1.00 9.50 524 LYS A C 1
ATOM 1314 O O . LYS A 1 229 ? 11.214 21.948 2.049 1.00 10.29 524 LYS A O 1
ATOM 1320 N N . LEU A 1 230 ? 9.252 21.040 2.657 1.00 8.89 525 LEU A N 1
ATOM 1321 C CA . LEU A 1 230 ? 8.468 22.170 2.185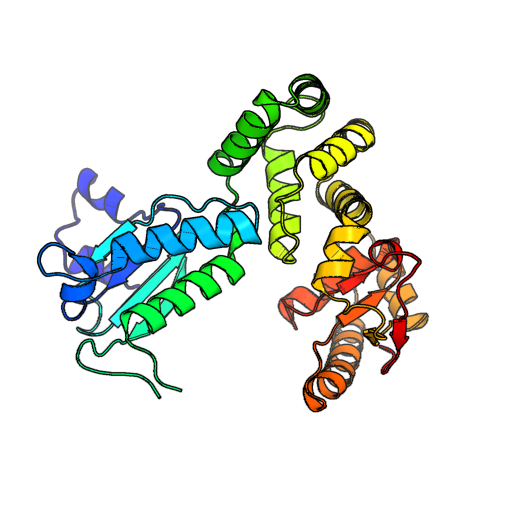 1.00 9.03 525 LEU A CA 1
ATOM 1322 C C . LEU A 1 230 ? 8.789 23.457 2.969 1.00 9.09 525 LEU A C 1
ATOM 1323 O O . LEU A 1 230 ? 9.131 24.488 2.356 1.00 9.89 525 LEU A O 1
ATOM 1328 N N . LEU A 1 231 ? 8.698 23.398 4.304 1.00 8.45 526 LEU A N 1
ATOM 1329 C CA . LEU A 1 231 ? 8.959 24.585 5.141 1.00 8.62 526 LEU A CA 1
ATOM 1330 C C . LEU A 1 231 ? 10.355 25.120 4.945 1.00 9.46 526 LEU A C 1
ATOM 1331 O O . LEU A 1 231 ? 10.548 26.317 4.926 1.00 10.12 526 LEU A O 1
ATOM 1336 N N . LYS A 1 232 ? 11.309 24.209 4.789 1.00 9.63 527 LYS A N 1
ATOM 1337 C CA . LYS A 1 232 ? 12.694 24.568 4.583 1.00 12.35 527 LYS A CA 1
ATOM 1338 C C . LYS A 1 232 ? 12.858 25.550 3.426 1.00 13.48 527 LYS A C 1
ATOM 1339 O O . LYS A 1 232 ? 13.612 26.509 3.533 1.00 14.87 527 LYS A O 1
ATOM 1345 N N . GLU A 1 233 ? 12.145 25.311 2.330 1.00 13.22 528 GLU A N 1
ATOM 1346 C CA . GLU A 1 233 ? 12.192 26.195 1.177 1.00 14.59 528 GLU A CA 1
ATOM 1347 C C . GLU A 1 233 ? 11.060 27.225 1.169 1.00 14.62 528 GLU A C 1
ATOM 1348 O O . GLU A 1 233 ? 10.784 27.844 0.136 1.00 16.18 528 GLU A O 1
ATOM 1354 N N . LYS A 1 234 ? 10.399 27.409 2.308 1.00 13.07 529 LYS A N 1
ATOM 1355 C CA . LYS A 1 234 ? 9.430 28.508 2.472 1.00 13.94 529 LYS A CA 1
ATOM 1356 C C . LYS A 1 234 ? 8.123 28.230 1.716 1.00 13.48 529 LYS A C 1
ATOM 1357 O O . LYS A 1 234 ? 7.391 29.156 1.345 1.00 14.17 529 LYS A O 1
ATOM 1363 N N . VAL A 1 235 ? 7.841 26.956 1.482 1.00 12.02 530 VAL A N 1
ATOM 1364 C CA . VAL A 1 235 ? 6.601 26.579 0.842 1.00 11.26 530 VAL A CA 1
ATOM 1365 C C . VAL A 1 235 ? 5.641 26.359 1.979 1.00 9.99 530 VAL A C 1
ATOM 1366 O O . VAL A 1 235 ? 5.851 25.484 2.813 1.00 9.29 530 VAL A O 1
ATOM 1370 N N . SER A 1 236 ? 4.599 27.172 2.031 1.00 10.30 531 SER A N 1
ATOM 1371 C CA . SER A 1 236 ? 3.558 26.993 3.045 1.00 9.70 531 SER A CA 1
ATOM 1372 C C . SER A 1 236 ? 2.963 25.562 2.975 1.00 9.02 531 SER A C 1
ATOM 1373 O O . SER A 1 236 ? 2.808 24.982 1.868 1.00 9.26 531 SER A O 1
ATOM 1376 N N . ILE A 1 237 ? 2.626 25.019 4.143 1.00 8.40 532 ILE A N 1
ATOM 1377 C CA . ILE A 1 237 ? 1.935 23.732 4.237 1.00 8.01 532 ILE A CA 1
ATOM 1378 C C . ILE A 1 237 ? 0.461 23.882 4.644 1.00 8.27 532 ILE A C 1
ATOM 1379 O O . ILE A 1 237 ? -0.133 22.927 5.165 1.00 8.09 532 ILE A O 1
ATOM 1384 N N . ARG A 1 238 ? -0.136 25.059 4.400 1.00 8.92 533 ARG A N 1
ATOM 1385 C CA . ARG A 1 238 ? -1.594 25.252 4.586 1.00 10.27 533 ARG A CA 1
ATOM 1386 C C . ARG A 1 238 ? -2.501 24.373 3.748 1.00 10.23 533 ARG A C 1
ATOM 1387 O O . ARG A 1 238 ? -3.566 23.983 4.215 1.00 11.81 533 ARG A O 1
ATOM 1395 N N . ASN A 1 239 ? -2.091 24.073 2.518 1.00 9.86 534 ASN A N 1
ATOM 1396 C CA . ASN A 1 239 ? -2.911 23.303 1.613 1.00 10.33 534 ASN A CA 1
ATOM 1397 C C . ASN A 1 239 ? -2.660 21.806 1.866 1.00 9.79 534 ASN A C 1
ATOM 1398 O O . ASN A 1 239 ? -2.009 21.100 1.067 1.00 9.72 534 ASN A O 1
ATOM 1403 N N . LEU A 1 240 ? -3.201 21.344 2.980 1.00 9.64 535 LEU A N 1
ATOM 1404 C CA . LEU A 1 240 ? -3.000 19.985 3.426 1.00 9.33 535 LEU A CA 1
ATOM 1405 C C . LEU A 1 240 ? -3.691 18.978 2.515 1.00 9.97 535 LEU A C 1
ATOM 1406 O O . LEU A 1 240 ? -3.185 17.854 2.340 1.00 9.87 535 LEU A O 1
ATOM 1411 N N . VAL A 1 241 ? -4.837 19.387 1.951 1.00 10.80 536 VAL A N 1
ATOM 1412 C CA . VAL A 1 241 ? -5.587 18.538 1.038 1.00 11.64 536 VAL A CA 1
ATOM 1413 C C . VAL A 1 241 ? -4.751 18.144 -0.172 1.00 11.62 536 VAL A C 1
ATOM 1414 O O . VAL A 1 241 ? -4.588 16.962 -0.471 1.00 11.84 536 VAL A O 1
ATOM 1418 N N . THR A 1 242 ? -4.218 19.151 -0.854 1.00 11.56 537 THR A N 1
ATOM 1419 C CA . THR A 1 242 ? -3.423 18.922 -2.044 1.00 11.81 537 THR A CA 1
ATOM 1420 C C . THR A 1 242 ? -2.157 18.143 -1.693 1.00 11.12 537 THR A C 1
ATOM 1421 O O . THR A 1 242 ? -1.832 17.208 -2.404 1.00 11.55 537 THR A O 1
ATOM 1425 N N . ILE A 1 243 ? -1.474 18.520 -0.599 1.00 10.24 538 ILE A N 1
ATOM 1426 C CA . ILE A 1 243 ? -0.306 17.766 -0.114 1.00 9.71 538 ILE A CA 1
ATOM 1427 C C . ILE A 1 243 ? -0.619 16.273 0.047 1.00 10.00 538 ILE A C 1
ATOM 1428 O O . ILE A 1 243 ? 0.077 15.437 -0.523 1.00 10.32 538 ILE A O 1
ATOM 1433 N N . PHE A 1 244 ? -1.684 15.962 0.782 1.00 10.12 539 PHE A N 1
ATOM 1434 C CA . PHE A 1 244 ? -2.074 14.574 1.023 1.00 10.65 539 PHE A CA 1
ATOM 1435 C C . PHE A 1 244 ? -2.604 13.809 -0.212 1.00 11.70 539 PHE A C 1
ATOM 1436 O O . PHE A 1 244 ? -2.356 12.601 -0.334 1.00 12.23 539 PHE A O 1
ATOM 1444 N N . GLU A 1 245 ? -3.284 14.504 -1.124 1.00 12.16 540 GLU A N 1
ATOM 1445 C CA . GLU A 1 245 ? -3.731 13.881 -2.389 1.00 13.30 540 GLU A CA 1
ATOM 1446 C C . GLU A 1 245 ? -2.493 13.470 -3.211 1.00 13.43 540 GLU A C 1
ATOM 1447 O O . GLU A 1 245 ? -2.452 12.391 -3.816 1.00 14.33 540 GLU A O 1
ATOM 1453 N N . THR A 1 246 ? -1.478 14.324 -3.191 1.00 12.70 541 THR A N 1
ATOM 1454 C CA . THR A 1 246 ? -0.213 14.013 -3.876 1.00 12.96 541 THR A CA 1
ATOM 1455 C C . THR A 1 246 ? 0.492 12.831 -3.193 1.00 12.86 541 THR A C 1
ATOM 1456 O O . THR A 1 246 ? 0.952 11.899 -3.866 1.00 13.75 541 THR A O 1
ATOM 1460 N N . LEU A 1 247 ? 0.526 12.855 -1.870 1.00 12.00 542 LEU A N 1
ATOM 1461 C CA . LEU A 1 247 ? 1.100 11.740 -1.129 1.00 12.06 542 LEU A CA 1
ATOM 1462 C C . LEU A 1 247 ? 0.332 10.440 -1.390 1.00 13.18 542 LEU A C 1
ATOM 1463 O O . LEU A 1 247 ? 0.965 9.387 -1.468 1.00 13.85 542 LEU A O 1
ATOM 1468 N N . ALA A 1 248 ? -1.002 10.513 -1.486 1.00 13.54 543 ALA A N 1
ATOM 1469 C CA . ALA A 1 248 ? -1.811 9.329 -1.754 1.00 14.82 543 ALA A CA 1
ATOM 1470 C C . ALA A 1 248 ? -1.471 8.758 -3.133 1.00 15.93 543 ALA A C 1
ATOM 1471 O O . ALA A 1 248 ? -1.322 7.566 -3.272 1.00 16.98 543 ALA A O 1
ATOM 1473 N N . ASP A 1 249 ? -1.293 9.643 -4.110 1.00 15.84 544 ASP A N 1
ATOM 1474 C CA . ASP A 1 249 ? -1.075 9.288 -5.492 1.00 18.53 544 ASP A CA 1
ATOM 1475 C C . ASP A 1 249 ? 0.306 8.690 -5.737 1.00 19.72 544 ASP A C 1
ATOM 1476 O O . ASP A 1 249 ? 0.496 7.932 -6.692 1.00 21.71 544 ASP A O 1
ATOM 1481 N N . TYR A 1 250 ? 1.268 9.042 -4.894 1.00 19.12 545 TYR A N 1
ATOM 1482 C CA . TYR A 1 250 ? 2.652 8.612 -5.107 1.00 20.35 545 TYR A CA 1
ATOM 1483 C C . TYR A 1 250 ? 3.202 7.686 -4.011 1.00 20.84 545 TYR A C 1
ATOM 1484 O O . TYR A 1 250 ? 4.118 6.925 -4.261 1.00 22.30 545 TYR A O 1
ATOM 1493 N N . GLY A 1 251 ? 2.612 7.729 -2.823 1.00 20.95 546 GLY A N 1
ATOM 1494 C CA . GLY A 1 251 ? 3.099 6.977 -1.662 1.00 22.23 546 GLY A CA 1
ATOM 1495 C C . GLY A 1 251 ? 3.307 5.479 -1.873 1.00 25.29 546 GLY A C 1
ATOM 1496 O O . GLY A 1 251 ? 4.144 4.864 -1.193 1.00 25.93 546 GLY A O 1
ATOM 1497 N N . LYS A 1 252 ? 2.546 4.885 -2.785 1.00 27.09 547 LYS A N 1
ATOM 1498 C CA . LYS A 1 252 ? 2.673 3.455 -3.070 1.00 30.65 547 LYS A CA 1
ATOM 1499 C C . LYS A 1 252 ? 3.788 3.155 -4.072 1.00 31.67 547 LYS A C 1
ATOM 1500 O O . LYS A 1 252 ? 4.228 2.017 -4.203 1.00 33.53 547 LYS A O 1
ATOM 1506 N N . LEU A 1 253 ? 4.239 4.192 -4.760 1.00 31.07 548 LEU A N 1
ATOM 1507 C CA . LEU A 1 253 ? 5.277 4.078 -5.770 1.00 32.27 548 LEU A CA 1
ATOM 1508 C C . LEU A 1 253 ? 6.629 4.394 -5.148 1.00 31.41 548 LEU A C 1
ATOM 1509 O O . LEU A 1 253 ? 7.649 3.942 -5.641 1.00 33.06 548 LEU A O 1
ATOM 1514 N N . THR A 1 254 ? 6.622 5.171 -4.066 1.00 29.23 549 THR A N 1
ATOM 1515 C CA . THR A 1 254 ? 7.845 5.582 -3.380 1.00 28.24 549 THR A CA 1
ATOM 1516 C C . THR A 1 254 ? 7.560 6.134 -1.989 1.00 26.45 549 THR A C 1
ATOM 1517 O O . THR A 1 254 ? 6.569 6.859 -1.782 1.00 24.42 549 THR A O 1
ATOM 1521 N N . THR A 1 255 ? 8.437 5.803 -1.040 1.00 26.14 550 THR A N 1
ATOM 1522 C CA . THR A 1 255 ? 8.392 6.417 0.286 1.00 24.54 550 THR A CA 1
ATOM 1523 C C . THR A 1 255 ? 9.549 7.382 0.490 1.00 23.44 550 THR A C 1
ATOM 1524 O O . THR A 1 255 ? 9.729 7.931 1.594 1.00 22.67 550 THR A O 1
ATOM 1528 N N . ASP A 1 256 ? 10.311 7.614 -0.577 1.00 23.70 551 ASP A N 1
ATOM 1529 C CA . ASP A 1 256 ? 11.425 8.556 -0.543 1.00 23.70 551 ASP A CA 1
ATOM 1530 C C . ASP A 1 256 ? 10.929 10.001 -0.395 1.00 21.63 551 ASP A C 1
ATOM 1531 O O . ASP A 1 256 ? 10.298 10.545 -1.301 1.00 21.08 551 ASP A O 1
ATOM 1536 N N . SER A 1 257 ? 11.255 10.622 0.732 1.00 20.41 552 SER A N 1
ATOM 1537 C CA . SER A 1 257 ? 10.719 11.929 1.061 1.00 19.15 552 SER A CA 1
ATOM 1538 C C . SER A 1 257 ? 11.288 13.019 0.177 1.00 19.41 552 SER A C 1
ATOM 1539 O O . SER A 1 257 ? 10.626 13.995 -0.074 1.00 17.87 552 SER A O 1
ATOM 1542 N N . ASP A 1 258 ? 12.513 12.862 -0.303 1.00 20.97 553 ASP A N 1
ATOM 1543 C CA . ASP A 1 258 ? 13.010 13.787 -1.327 1.00 22.32 553 ASP A CA 1
ATOM 1544 C C . ASP A 1 258 ? 12.125 13.800 -2.595 1.00 21.71 553 ASP A C 1
ATOM 1545 O O . ASP A 1 258 ? 11.749 14.862 -3.069 1.00 20.40 553 ASP A O 1
ATOM 1550 N N . LEU A 1 259 ? 11.795 12.620 -3.128 1.00 21.15 554 LEU A N 1
ATOM 1551 C CA . LEU A 1 259 ? 10.950 12.535 -4.330 1.00 21.11 554 LEU A CA 1
ATOM 1552 C C . LEU A 1 259 ? 9.493 12.944 -4.063 1.00 19.00 554 LEU A C 1
ATOM 1553 O O . LEU A 1 259 ? 8.876 13.645 -4.882 1.00 19.04 554 LEU A O 1
ATOM 1558 N N . LEU A 1 260 ? 8.956 12.525 -2.915 1.00 16.32 555 LEU A N 1
ATOM 1559 C CA . LEU A 1 260 ? 7.604 12.905 -2.558 1.00 15.04 555 LEU A CA 1
ATOM 1560 C C . LEU A 1 260 ? 7.464 14.414 -2.495 1.00 14.06 555 LEU A C 1
ATOM 1561 O O . LEU A 1 260 ? 6.401 14.946 -2.859 1.00 14.12 555 LEU A O 1
ATOM 1566 N N . THR A 1 261 ? 8.531 15.108 -2.073 1.00 13.23 556 THR A N 1
ATOM 1567 C CA . THR A 1 261 ? 8.439 16.542 -2.003 1.00 12.56 556 THR A CA 1
ATOM 1568 C C . THR A 1 261 ? 8.538 17.254 -3.349 1.00 12.82 556 THR A C 1
ATOM 1569 O O . THR A 1 261 ? 7.841 18.257 -3.545 1.00 12.46 556 THR A O 1
ATOM 1573 N N . GLU A 1 262 ? 9.296 16.695 -4.301 1.00 14.25 557 GLU A N 1
ATOM 1574 C CA . GLU A 1 262 ? 9.290 17.222 -5.676 1.00 15.79 557 GLU A CA 1
ATOM 1575 C C . GLU A 1 262 ? 7.873 17.153 -6.287 1.00 15.31 557 GLU A C 1
ATOM 1576 O O . GLU A 1 262 ? 7.386 18.124 -6.839 1.00 15.98 557 GLU A O 1
ATOM 1582 N N . TYR A 1 263 ? 7.196 16.022 -6.137 1.00 15.25 558 TYR A N 1
ATOM 1583 C CA . TYR A 1 263 ? 5.818 15.877 -6.628 1.00 15.45 558 TYR A CA 1
ATOM 1584 C C . TYR A 1 263 ? 4.860 16.806 -5.927 1.00 13.91 558 TYR A C 1
ATOM 1585 O O . TYR A 1 263 ? 3.941 17.336 -6.544 1.00 14.29 558 TYR A O 1
ATOM 1594 N N . THR A 1 264 ? 5.061 16.988 -4.625 1.00 12.72 559 THR A N 1
ATOM 1595 C CA . THR A 1 264 ? 4.191 17.877 -3.850 1.00 11.82 559 THR A CA 1
ATOM 1596 C C . THR A 1 264 ? 4.392 19.335 -4.273 1.00 12.17 559 THR A C 1
ATOM 1597 O O . THR A 1 264 ? 3.416 20.049 -4.509 1.00 12.31 559 THR A O 1
ATOM 1601 N N . ARG A 1 265 ? 5.642 19.781 -4.364 1.00 12.51 560 ARG A N 1
ATOM 1602 C CA . ARG A 1 265 ? 5.932 21.133 -4.866 1.00 14.07 560 ARG A CA 1
ATOM 1603 C C . ARG A 1 265 ? 5.238 21.376 -6.231 1.00 15.94 560 ARG A C 1
ATOM 1604 O O . ARG A 1 265 ? 4.566 22.392 -6.416 1.00 16.61 560 ARG A O 1
ATOM 1612 N N . GLN A 1 266 ? 5.355 20.430 -7.162 1.00 17.27 561 GLN A N 1
ATOM 1613 C CA . GLN A 1 266 ? 4.672 20.541 -8.466 1.00 19.23 561 GLN A CA 1
ATOM 1614 C C . GLN A 1 266 ? 3.155 20.660 -8.292 1.00 18.83 561 GLN A C 1
ATOM 1615 O O . GLN A 1 266 ? 2.506 21.538 -8.894 1.00 19.83 561 GLN A O 1
ATOM 1621 N N . ALA A 1 267 ? 2.580 19.815 -7.440 1.00 17.54 562 ALA A N 1
ATOM 1622 C CA . ALA A 1 267 ? 1.136 19.885 -7.187 1.00 17.54 562 ALA A CA 1
ATOM 1623 C C . ALA A 1 267 ? 0.713 21.235 -6.620 1.00 17.35 562 ALA A C 1
ATOM 1624 O O . ALA A 1 267 ? -0.446 21.648 -6.780 1.00 18.70 562 ALA A O 1
ATOM 1626 N N . LEU A 1 268 ? 1.665 21.927 -6.005 1.00 16.63 563 LEU A N 1
ATOM 1627 C CA . LEU A 1 268 ? 1.449 23.228 -5.359 1.00 15.92 563 LEU A CA 1
ATOM 1628 C C . LEU A 1 268 ? 1.889 24.418 -6.263 1.00 17.28 563 LEU A C 1
ATOM 1629 O O . LEU A 1 268 ? 2.193 25.513 -5.780 1.00 16.53 563 LEU A O 1
ATOM 1634 N N . ALA A 1 269 ? 1.947 24.182 -7.570 1.00 19.16 564 ALA A N 1
ATOM 1635 C CA . ALA A 1 269 ? 2.338 25.214 -8.557 1.00 22.05 564 ALA A CA 1
ATOM 1636 C C . ALA A 1 269 ? 1.585 26.535 -8.390 1.00 23.02 564 ALA A C 1
ATOM 1637 O O . ALA A 1 269 ? 2.197 27.589 -8.334 1.00 23.47 564 ALA A O 1
ATOM 1639 N N . LYS A 1 270 ? 0.263 26.475 -8.272 1.00 24.14 565 LYS A N 1
ATOM 1640 C CA . LYS A 1 270 ? -0.537 27.692 -8.089 1.00 26.30 565 LYS A CA 1
ATOM 1641 C C . LYS A 1 270 ? -0.064 28.510 -6.879 1.00 25.44 565 LYS A C 1
ATOM 1642 O O . LYS A 1 270 ? 0.129 29.726 -6.980 1.00 27.19 565 LYS A O 1
ATOM 1648 N N . GLN A 1 271 ? 0.101 27.837 -5.743 1.00 23.24 566 GLN A N 1
ATOM 1649 C CA . GLN A 1 271 ? 0.588 28.471 -4.531 1.00 21.97 566 GLN A CA 1
ATOM 1650 C C . GLN A 1 271 ? 1.999 29.051 -4.711 1.00 22.66 566 GLN A C 1
ATOM 1651 O O . GLN A 1 271 ? 2.269 30.181 -4.313 1.00 23.19 566 GLN A O 1
ATOM 1657 N N . ILE A 1 272 ? 2.889 28.282 -5.311 1.00 22.65 567 ILE A N 1
ATOM 1658 C CA . ILE A 1 272 ? 4.250 28.742 -5.466 1.00 23.87 567 ILE A CA 1
ATOM 1659 C C . ILE A 1 272 ? 4.339 29.927 -6.461 1.00 26.74 567 ILE A C 1
ATOM 1660 O O . ILE A 1 272 ? 5.077 30.888 -6.213 1.00 27.19 567 ILE A O 1
ATOM 1665 N N . THR A 1 273 ? 3.565 29.887 -7.547 1.00 28.85 568 THR A N 1
ATOM 1666 C CA . THR A 1 273 ? 3.546 31.024 -8.454 1.00 32.02 568 THR A CA 1
ATOM 1667 C C . THR A 1 273 ? 3.006 32.279 -7.754 1.00 32.62 568 THR A C 1
ATOM 1668 O O . THR A 1 273 ? 3.602 33.347 -7.877 1.00 34.26 568 THR A O 1
ATOM 1672 N N . ALA A 1 274 ? 1.928 32.151 -6.979 1.00 31.30 569 ALA A N 1
ATOM 1673 C CA . ALA A 1 274 ? 1.421 33.309 -6.217 1.00 31.52 569 ALA A CA 1
ATOM 1674 C C . ALA A 1 274 ? 2.467 33.864 -5.253 1.00 31.23 569 ALA A C 1
ATOM 1675 O O . ALA A 1 274 ? 2.497 35.061 -4.985 1.00 32.08 569 ALA A O 1
ATOM 1677 N N . GLN A 1 275 ? 3.323 32.992 -4.723 1.00 29.67 570 GLN A N 1
ATOM 1678 C CA . GLN A 1 275 ? 4.319 33.422 -3.746 1.00 29.50 570 GLN A CA 1
ATOM 1679 C C . GLN A 1 275 ? 5.415 34.309 -4.363 1.00 32.46 570 GLN A C 1
ATOM 1680 O O . GLN A 1 275 ? 5.976 35.180 -3.693 1.00 32.30 570 GLN A O 1
ATOM 1686 N N . PHE A 1 276 ? 5.703 34.084 -5.640 1.00 35.34 571 PHE A N 1
ATOM 1687 C CA . PHE A 1 276 ? 6.819 34.744 -6.291 1.00 39.62 571 PHE A CA 1
ATOM 1688 C C . PHE A 1 276 ? 6.438 35.707 -7.425 1.00 43.64 571 PHE A C 1
ATOM 1689 O O . PHE A 1 276 ? 7.117 36.699 -7.638 1.00 46.24 571 PHE A O 1
ATOM 1697 N N . ALA A 1 277 ? 5.367 35.400 -8.146 1.00 45.60 572 ALA A N 1
ATOM 1698 C CA . ALA A 1 277 ? 4.962 36.159 -9.319 1.00 50.06 572 ALA A CA 1
ATOM 1699 C C . ALA A 1 277 ? 3.903 37.199 -8.972 1.00 52.52 572 ALA A C 1
ATOM 1700 O O . ALA A 1 277 ? 3.056 36.968 -8.102 1.00 51.16 572 ALA A O 1
ATOM 1702 N N . LYS A 1 278 ? 3.969 38.342 -9.656 1.00 57.04 573 LYS A N 1
ATOM 1703 C CA . LYS A 1 278 ? 2.983 39.409 -9.511 1.00 60.39 573 LYS A CA 1
ATOM 1704 C C . LYS A 1 278 ? 1.969 39.310 -10.638 1.00 63.01 573 LYS A C 1
ATOM 1705 O O . LYS A 1 278 ? 2.273 38.788 -11.718 1.00 64.08 573 LYS A O 1
ATOM 1711 N N . GLU A 1 279 ? 0.767 39.821 -10.391 1.00 65.22 574 GLU A N 1
ATOM 1712 C CA . GLU A 1 279 ? -0.320 39.742 -11.367 1.00 67.93 574 GLU A CA 1
ATOM 1713 C C . GLU A 1 279 ? -0.001 40.484 -12.672 1.00 71.87 574 GLU A C 1
ATOM 1714 O O . GLU A 1 279 ? 0.390 41.654 -12.650 1.00 74.16 574 GLU A O 1
ATOM 1720 N N . ASN A 1 280 ? -0.151 39.775 -13.793 1.00 73.29 575 ASN A N 1
ATOM 1721 C CA . ASN A 1 280 ? 0.045 40.314 -15.149 1.00 77.35 575 ASN A CA 1
ATOM 1722 C C . ASN A 1 280 ? 1.404 40.977 -15.401 1.00 79.13 575 ASN A C 1
ATOM 1723 O O . ASN A 1 280 ? 1.600 41.659 -16.418 1.00 82.27 575 ASN A O 1
ATOM 1728 N N . GLU A 1 281 ? 2.328 40.780 -14.468 1.00 77.38 576 GLU A N 1
ATOM 1729 C CA . GLU A 1 281 ? 3.674 41.331 -14.568 1.00 79.01 576 GLU A CA 1
ATOM 1730 C C . GLU A 1 281 ? 4.672 40.218 -14.874 1.00 77.69 576 GLU A C 1
ATOM 1731 O O . GLU A 1 281 ? 4.555 39.109 -14.348 1.00 75.07 576 GLU A O 1
ATOM 1737 N N . VAL A 1 282 ? 5.644 40.522 -15.728 1.00 79.78 577 VAL A N 1
ATOM 1738 C CA . VAL A 1 282 ? 6.718 39.587 -16.050 1.00 79.12 577 VAL A CA 1
ATOM 1739 C C . VAL A 1 282 ? 7.643 39.402 -14.850 1.00 76.93 577 VAL A C 1
ATOM 1740 O O . VAL A 1 282 ? 8.086 40.378 -14.226 1.00 77.95 577 VAL A O 1
ATOM 1744 N N . LEU A 1 283 ? 7.907 38.138 -14.533 1.00 73.79 578 LEU A N 1
ATOM 1745 C CA . LEU A 1 283 ? 8.760 37.761 -13.421 1.00 71.05 578 LEU A CA 1
ATOM 1746 C C . LEU A 1 283 ? 10.228 37.698 -13.845 1.00 72.35 578 LEU A C 1
ATOM 1747 O O . LEU A 1 283 ? 10.574 37.021 -14.818 1.00 73.15 578 LEU A O 1
ATOM 1752 N N . LYS A 1 284 ? 11.080 38.400 -13.101 1.00 72.40 579 LYS A N 1
ATOM 1753 C CA . LYS A 1 284 ? 12.519 38.448 -13.381 1.00 74.01 579 LYS A CA 1
ATOM 1754 C C . LYS A 1 284 ? 13.217 37.196 -12.835 1.00 71.38 579 LYS A C 1
ATOM 1755 O O . LYS A 1 284 ? 13.313 37.014 -11.621 1.00 69.14 579 LYS A O 1
ATOM 1761 N N . VAL A 1 285 ? 13.713 36.349 -13.737 1.00 71.67 580 VAL A N 1
ATOM 1762 C CA . VAL A 1 285 ? 14.230 35.024 -13.373 1.00 69.08 580 VAL A CA 1
ATOM 1763 C C . VAL A 1 285 ? 15.564 34.672 -14.047 1.00 70.76 580 VAL A C 1
ATOM 1764 O O . VAL A 1 285 ? 15.672 34.698 -15.272 1.00 73.11 580 VAL A O 1
ATOM 1768 N N . VAL A 1 286 ? 16.571 34.338 -13.240 1.00 69.33 581 VAL A N 1
ATOM 1769 C CA . VAL A 1 286 ? 17.826 33.775 -13.751 1.00 70.26 581 VAL A CA 1
ATOM 1770 C C . VAL A 1 286 ? 17.587 32.315 -14.135 1.00 68.25 581 VAL A C 1
ATOM 1771 O O . VAL A 1 286 ? 16.960 31.567 -13.382 1.00 65.29 581 VAL A O 1
ATOM 1775 N N . THR A 1 287 ? 18.067 31.912 -15.306 1.00 69.74 582 THR A N 1
ATOM 1776 C CA . THR A 1 287 ? 17.994 30.509 -15.709 1.00 68.22 582 THR A CA 1
ATOM 1777 C C . THR A 1 287 ? 19.357 29.833 -15.598 1.00 68.59 582 THR A C 1
ATOM 1778 O O . THR A 1 287 ? 20.341 30.461 -15.196 1.00 69.40 582 THR A O 1
ATOM 1782 N N . CYS A 1 288 ? 19.395 28.548 -15.936 1.00 67.53 583 CYS A N 1
ATOM 1783 C CA . CYS A 1 288 ? 20.617 27.763 -15.867 1.00 68.53 583 CYS A CA 1
ATOM 1784 C C . CYS A 1 288 ? 21.012 27.294 -17.260 1.00 71.61 583 CYS A C 1
ATOM 1785 O O . CYS A 1 288 ? 20.156 26.856 -18.037 1.00 71.45 583 CYS A O 1
ATOM 1788 N N . SER A 1 289 ? 22.309 27.381 -17.558 1.00 74.45 584 SER A N 1
ATOM 1789 C CA . SER A 1 289 ? 22.866 26.935 -18.841 1.00 78.39 584 SER A CA 1
ATOM 1790 C C . SER A 1 289 ? 22.519 25.474 -19.126 1.00 77.42 584 SER A C 1
ATOM 1791 O O . SER A 1 289 ? 22.134 24.732 -18.218 1.00 74.36 584 SER A O 1
ATOM 1794 N N . GLY A 1 290 ? 22.643 25.068 -20.384 1.00 80.18 585 GLY A N 1
ATOM 1795 C CA . GLY A 1 290 ? 22.529 23.657 -20.734 1.00 80.31 585 GLY A CA 1
ATOM 1796 C C . GLY A 1 290 ? 23.703 22.907 -20.135 1.00 80.95 585 GLY A C 1
ATOM 1797 O O . GLY A 1 290 ? 23.571 21.752 -19.719 1.00 79.29 585 GLY A O 1
ATOM 1798 N N . ARG A 1 291 ? 24.847 23.590 -20.083 1.00 83.58 586 ARG A N 1
ATOM 1799 C CA . ARG A 1 291 ? 26.080 23.060 -19.504 1.00 84.68 586 ARG A CA 1
ATOM 1800 C C . ARG A 1 291 ? 25.942 22.788 -18.002 1.00 81.21 586 ARG A C 1
ATOM 1801 O O . ARG A 1 291 ? 26.229 21.684 -17.535 1.00 80.36 586 ARG A O 1
ATOM 1809 N N . VAL A 1 292 ? 25.491 23.795 -17.256 1.00 79.40 587 VAL A N 1
ATOM 1810 C CA . VAL A 1 292 ? 25.303 23.674 -15.811 1.00 76.09 587 VAL A CA 1
ATOM 1811 C C . VAL A 1 292 ? 24.314 22.550 -15.501 1.00 73.30 587 VAL A C 1
ATOM 1812 O O . VAL A 1 292 ? 24.531 21.754 -14.592 1.00 71.43 587 VAL A O 1
ATOM 1816 N N . GLU A 1 293 ? 23.256 22.481 -16.301 1.00 73.40 588 GLU A N 1
ATOM 1817 C CA . GLU A 1 293 ? 22.222 21.463 -16.169 1.00 71.43 588 GLU A CA 1
ATOM 1818 C C . GLU A 1 293 ? 22.741 20.046 -16.452 1.00 72.76 588 GLU A C 1
ATOM 1819 O O . GLU A 1 293 ? 22.364 19.103 -15.753 1.00 70.73 588 GLU A O 1
ATOM 1825 N N . LYS A 1 294 ? 23.598 19.894 -17.465 1.00 76.58 589 LYS A N 1
ATOM 1826 C CA . LYS A 1 294 ? 24.194 18.584 -17.762 1.00 78.21 589 LYS A CA 1
ATOM 1827 C C . LYS A 1 294 ? 25.231 18.151 -16.714 1.00 78.18 589 LYS A C 1
ATOM 1828 O O . LYS A 1 294 ? 25.325 16.968 -16.392 1.00 77.50 589 LYS A O 1
ATOM 1834 N N . ALA A 1 295 ? 25.989 19.115 -16.188 1.00 79.25 590 ALA A N 1
ATOM 1835 C CA . ALA A 1 295 ? 27.044 18.851 -15.204 1.00 80.13 590 ALA A CA 1
ATOM 1836 C C . ALA A 1 295 ? 26.502 18.358 -13.857 1.00 77.21 590 ALA A C 1
ATOM 1837 O O . ALA A 1 295 ? 27.149 17.558 -13.176 1.00 77.23 590 ALA A O 1
ATOM 1839 N N . ILE A 1 296 ? 25.325 18.847 -13.477 1.00 75.26 591 ILE A N 1
ATOM 1840 C CA . ILE A 1 296 ? 24.648 18.388 -12.262 1.00 72.95 591 ILE A CA 1
ATOM 1841 C C . ILE A 1 296 ? 24.048 16.996 -12.469 1.00 72.98 591 ILE A C 1
ATOM 1842 O O . ILE A 1 296 ? 24.202 16.122 -11.615 1.00 71.88 591 ILE A O 1
ATOM 1847 N N . ALA A 1 297 ? 23.391 16.794 -13.611 1.00 74.96 592 ALA A N 1
ATOM 1848 C CA . ALA A 1 297 ? 22.768 15.510 -13.937 1.00 75.80 592 ALA A CA 1
ATOM 1849 C C . ALA A 1 297 ? 23.789 14.372 -13.931 1.00 78.63 592 ALA A C 1
ATOM 1850 O O . ALA A 1 297 ? 23.501 13.282 -13.425 1.00 77.81 592 ALA A O 1
ATOM 1852 N N . ASP A 1 298 ? 24.975 14.651 -14.480 1.00 82.59 593 ASP A N 1
ATOM 1853 C CA . ASP A 1 298 ? 26.096 13.708 -14.523 1.00 85.89 593 ASP A CA 1
ATOM 1854 C C . ASP A 1 298 ? 26.544 13.264 -13.129 1.00 85.01 593 ASP A C 1
ATOM 1855 O O . ASP A 1 298 ? 26.821 12.081 -12.910 1.00 85.67 593 ASP A O 1
ATOM 1860 N N . GLY A 1 299 ? 26.610 14.217 -12.198 1.00 83.99 594 GLY A N 1
ATOM 1861 C CA . GLY A 1 299 ? 27.086 13.958 -10.837 1.00 83.72 594 GLY A CA 1
ATOM 1862 C C . GLY A 1 299 ? 26.143 13.186 -9.925 1.00 81.49 594 GLY A C 1
ATOM 1863 O O . GLY A 1 299 ? 26.538 12.763 -8.835 1.00 80.97 594 GLY A O 1
ATOM 1864 N N . VAL A 1 300 ? 24.898 13.005 -10.362 1.00 80.69 595 VAL A N 1
ATOM 1865 C CA . VAL A 1 300 ? 23.899 12.262 -9.590 1.00 78.89 595 VAL A CA 1
ATOM 1866 C C . VAL A 1 300 ? 24.252 10.771 -9.520 1.00 80.56 595 VAL A C 1
ATOM 1867 O O . VAL A 1 300 ? 24.480 10.124 -10.547 1.00 82.84 595 VAL A O 1
ATOM 1871 N N . GLN A 1 301 ? 24.294 10.244 -8.296 1.00 79.84 596 GLN A N 1
ATOM 1872 C CA . GLN A 1 301 ? 24.720 8.865 -8.041 1.00 81.47 596 GLN A CA 1
ATOM 1873 C C . GLN A 1 301 ? 23.558 7.917 -7.757 1.00 80.03 596 GLN A C 1
ATOM 1874 O O . GLN A 1 301 ? 23.653 6.715 -8.015 1.00 81.70 596 GLN A O 1
ATOM 1880 N N . TYR A 1 308 ? 22.560 12.950 -2.996 1.00 80.87 603 TYR A N 1
ATOM 1881 C CA . TYR A 1 308 ? 23.900 12.475 -3.338 1.00 83.32 603 TYR A CA 1
ATOM 1882 C C . TYR A 1 308 ? 24.405 13.103 -4.648 1.00 85.02 603 TYR A C 1
ATOM 1883 O O . TYR A 1 308 ? 24.575 12.427 -5.669 1.00 86.78 603 TYR A O 1
ATOM 1892 N N . LEU A 1 309 ? 24.629 14.413 -4.601 1.00 84.51 604 LEU A N 1
ATOM 1893 C CA . LEU A 1 309 ? 25.239 15.136 -5.705 1.00 86.20 604 LEU A CA 1
ATOM 1894 C C . LEU A 1 309 ? 26.730 15.317 -5.440 1.00 88.20 604 LEU A C 1
ATOM 1895 O O . LEU A 1 309 ? 27.146 16.246 -4.742 1.00 87.86 604 LEU A O 1
ATOM 1900 N N . SER A 1 310 ? 27.526 14.407 -5.990 1.00 90.31 605 SER A N 1
ATOM 1901 C CA . SER A 1 310 ? 28.975 14.494 -5.888 1.00 92.59 605 SER A CA 1
ATOM 1902 C C . SER A 1 310 ? 29.555 15.103 -7.158 1.00 95.04 605 SER A C 1
ATOM 1903 O O . SER A 1 310 ? 29.337 14.589 -8.258 1.00 96.39 605 SER A O 1
ATOM 1906 N N . LEU A 1 311 ? 30.264 16.217 -6.992 1.00 95.69 606 LEU A N 1
ATOM 1907 C CA . LEU A 1 311 ? 30.964 16.892 -8.084 1.00 98.39 606 LEU A CA 1
ATOM 1908 C C . LEU A 1 311 ? 32.335 17.368 -7.610 1.00 100.39 606 LEU A C 1
ATOM 1909 O O . LEU A 1 311 ? 32.471 17.825 -6.470 1.00 98.87 606 LEU A O 1
ATOM 1914 N N . GLU A 1 312 ? 33.344 17.250 -8.478 1.00 103.67 607 GLU A N 1
ATOM 1915 C CA . GLU A 1 312 ? 34.719 17.661 -8.145 1.00 106.07 607 GLU A CA 1
ATOM 1916 C C . GLU A 1 312 ? 34.809 19.155 -7.814 1.00 105.44 607 GLU A C 1
ATOM 1917 O O . GLU A 1 312 ? 34.226 19.977 -8.527 1.00 105.24 607 GLU A O 1
ATOM 1923 N N . PRO A 1 313 ? 35.547 19.502 -6.731 1.00 105.23 608 PRO A N 1
ATOM 1924 C CA . PRO A 1 313 ? 35.582 20.840 -6.108 1.00 104.22 608 PRO A CA 1
ATOM 1925 C C . PRO A 1 313 ? 35.642 22.024 -7.079 1.00 105.69 608 PRO A C 1
ATOM 1926 O O . PRO A 1 313 ? 35.069 23.079 -6.790 1.00 104.26 608 PRO A O 1
ATOM 1930 N N . ASP A 1 314 ? 36.323 21.845 -8.210 1.00 108.39 609 ASP A N 1
ATOM 1931 C CA . ASP A 1 314 ? 36.481 22.905 -9.204 1.00 110.08 609 ASP A CA 1
ATOM 1932 C C . ASP A 1 314 ? 35.168 23.257 -9.918 1.00 107.41 609 ASP A C 1
ATOM 1933 O O . ASP A 1 314 ? 34.919 24.429 -10.214 1.00 107.93 609 ASP A O 1
ATOM 1938 N N . ILE A 1 315 ? 34.337 22.250 -10.187 1.00 104.38 610 ILE A N 1
ATOM 1939 C CA . ILE A 1 315 ? 33.034 22.476 -10.823 1.00 101.47 610 ILE A CA 1
ATOM 1940 C C . ILE A 1 315 ? 32.089 23.275 -9.917 1.00 97.27 610 ILE A C 1
ATOM 1941 O O . ILE A 1 315 ? 31.483 24.250 -10.364 1.00 96.94 610 ILE A O 1
ATOM 1946 N N . SER A 1 316 ? 31.979 22.860 -8.653 1.00 93.74 611 SER A N 1
ATOM 1947 C CA . SER A 1 316 ? 31.060 23.488 -7.699 1.00 89.67 611 SER A CA 1
ATOM 1948 C C . SER A 1 316 ? 31.318 24.986 -7.533 1.00 90.03 611 SER A C 1
ATOM 1949 O O . SER A 1 316 ? 30.402 25.789 -7.704 1.00 88.82 611 SER A O 1
ATOM 1952 N N . GLU A 1 317 ? 32.563 25.352 -7.226 1.00 91.53 612 GLU A N 1
ATOM 1953 C CA . GLU A 1 317 ? 32.967 26.759 -7.108 1.00 92.20 612 GLU A CA 1
ATOM 1954 C C . GLU A 1 317 ? 32.579 27.568 -8.349 1.00 92.94 612 GLU A C 1
ATOM 1955 O O . GLU A 1 317 ? 32.203 28.739 -8.240 1.00 92.72 612 GLU A O 1
ATOM 1961 N N . SER A 1 318 ? 32.665 26.929 -9.517 1.00 93.41 613 SER A N 1
ATOM 1962 C CA . SER A 1 318 ? 32.376 27.568 -10.808 1.00 94.40 613 SER A CA 1
ATOM 1963 C C . SER A 1 318 ? 30.895 27.896 -10.991 1.00 90.64 613 SER A C 1
ATOM 1964 O O . SER A 1 318 ? 30.543 28.999 -11.403 1.00 91.11 613 SER A O 1
ATOM 1967 N N . ILE A 1 319 ? 30.035 26.930 -10.682 1.00 86.58 614 ILE A N 1
ATOM 1968 C CA . ILE A 1 319 ? 28.593 27.155 -10.703 1.00 82.63 614 ILE A CA 1
ATOM 1969 C C . ILE A 1 319 ? 28.199 28.149 -9.607 1.00 80.12 614 ILE A C 1
ATOM 1970 O O . ILE A 1 319 ? 27.360 29.023 -9.829 1.00 79.22 614 ILE A O 1
ATOM 1975 N N . VAL A 1 320 ? 28.839 28.036 -8.445 1.00 78.89 615 VAL A N 1
ATOM 1976 C CA . VAL A 1 320 ? 28.561 28.925 -7.311 1.00 77.01 615 VAL A CA 1
ATOM 1977 C C . VAL A 1 320 ? 28.783 30.400 -7.653 1.00 79.08 615 VAL A C 1
ATOM 1978 O O . VAL A 1 320 ? 27.938 31.237 -7.331 1.00 77.86 615 VAL A O 1
ATOM 1982 N N . ARG A 1 321 ? 29.895 30.719 -8.316 1.00 82.41 616 ARG A N 1
ATOM 1983 C CA . ARG A 1 321 ? 30.164 32.110 -8.688 1.00 84.62 616 ARG A CA 1
ATOM 1984 C C . ARG A 1 321 ? 29.265 32.636 -9.819 1.00 84.69 616 ARG A C 1
ATOM 1985 O O . ARG A 1 321 ? 28.836 33.790 -9.767 1.00 84.97 616 ARG A O 1
ATOM 1993 N N . SER A 1 322 ? 28.974 31.798 -10.818 1.00 84.37 617 SER A N 1
ATOM 1994 C CA . SER A 1 322 ? 28.053 32.183 -11.896 1.00 84.59 617 SER A CA 1
ATOM 1995 C C . SER A 1 322 ? 26.747 32.653 -11.260 1.00 81.52 617 SER A C 1
ATOM 1996 O O . SER A 1 322 ? 26.272 33.756 -11.554 1.00 82.19 617 SER A O 1
ATOM 1999 N N . VAL A 1 323 ? 26.199 31.808 -10.374 1.00 77.87 618 VAL A N 1
ATOM 2000 C CA . VAL A 1 323 ? 25.028 32.119 -9.558 1.00 74.79 618 VAL A CA 1
ATOM 2001 C C . VAL A 1 323 ? 25.216 33.424 -8.782 1.00 75.88 618 VAL A C 1
ATOM 2002 O O . VAL A 1 323 ? 24.336 34.282 -8.795 1.00 75.45 618 VAL A O 1
ATOM 2006 N N . ALA A 1 324 ? 26.365 33.565 -8.120 1.00 77.68 619 ALA A N 1
ATOM 2007 C CA . ALA A 1 324 ? 26.664 34.733 -7.282 1.00 79.13 619 ALA A CA 1
ATOM 2008 C C . ALA A 1 324 ? 26.711 36.048 -8.061 1.00 82.62 619 ALA A C 1
ATOM 2009 O O . ALA A 1 324 ? 26.217 37.073 -7.587 1.00 82.44 619 ALA A O 1
ATOM 2011 N N . LYS A 1 325 ? 27.306 36.010 -9.250 1.00 86.44 620 LYS A N 1
ATOM 2012 C CA . LYS A 1 325 ? 27.442 37.194 -10.094 1.00 90.44 620 LYS A CA 1
ATOM 2013 C C . LYS A 1 325 ? 26.099 37.581 -10.709 1.00 90.08 620 LYS A C 1
ATOM 2014 O O . LYS A 1 325 ? 25.781 38.767 -10.833 1.00 91.41 620 LYS A O 1
ATOM 2020 N N . GLU A 1 326 ? 25.317 36.571 -11.087 1.00 88.63 621 GLU A N 1
ATOM 2021 C CA . GLU A 1 326 ? 23.995 36.789 -11.673 1.00 88.46 621 GLU A CA 1
ATOM 2022 C C . GLU A 1 326 ? 23.012 37.307 -10.641 1.00 86.17 621 GLU A C 1
ATOM 2023 O O . GLU A 1 326 ? 22.182 38.163 -10.945 1.00 86.78 621 GLU A O 1
ATOM 2029 N N . ALA A 1 327 ? 23.124 36.785 -9.423 1.00 84.29 622 ALA A N 1
ATOM 2030 C CA . ALA A 1 327 ? 22.236 37.153 -8.325 1.00 82.60 622 ALA A CA 1
ATOM 2031 C C . ALA A 1 327 ? 22.447 38.600 -7.915 1.00 85.14 622 ALA A C 1
ATOM 2032 O O . ALA A 1 327 ? 21.490 39.293 -7.565 1.00 84.51 622 ALA A O 1
ATOM 2034 N N . GLU A 1 328 ? 23.701 39.044 -7.965 1.00 88.69 623 GLU A N 1
ATOM 2035 C CA . GLU A 1 328 ? 24.051 40.414 -7.619 1.00 91.84 623 GLU A CA 1
ATOM 2036 C C . GLU A 1 328 ? 23.260 41.394 -8.483 1.00 94.13 623 GLU A C 1
ATOM 2037 O O . GLU A 1 328 ? 22.689 42.354 -7.965 1.00 94.34 623 GLU A O 1
ATOM 2043 N N . GLN A 1 329 ? 23.205 41.117 -9.787 1.00 96.17 624 GLN A N 1
ATOM 2044 C CA . GLN A 1 329 ? 22.489 41.952 -10.757 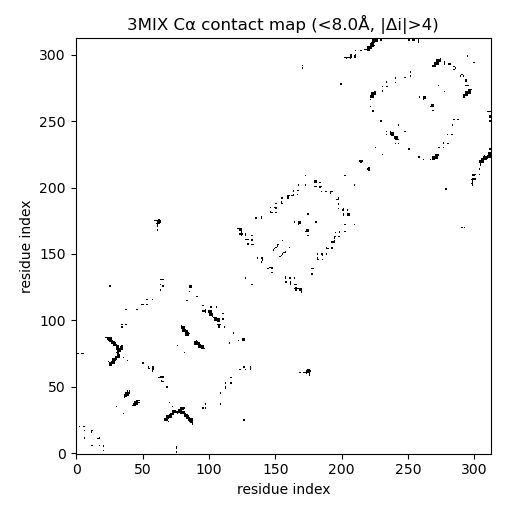1.00 98.63 624 GLN A CA 1
ATOM 2045 C C . GLN A 1 329 ? 21.023 42.203 -10.394 1.00 96.45 624 GLN A C 1
ATOM 2046 O O . GLN A 1 329 ? 20.538 43.323 -10.523 1.00 98.23 624 GLN A O 1
ATOM 2052 N N . LEU A 1 330 ? 20.326 41.166 -9.942 1.00 93.20 625 LEU A N 1
ATOM 2053 C CA . LEU A 1 330 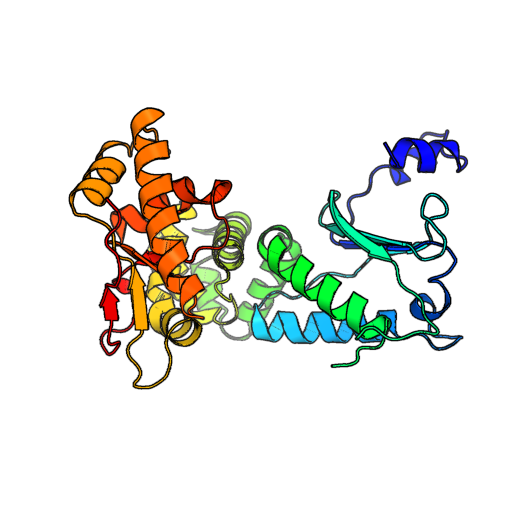? 18.912 41.292 -9.570 1.00 91.23 625 LEU A CA 1
ATOM 2054 C C . LEU A 1 330 ? 18.709 42.183 -8.343 1.00 90.86 625 LEU A C 1
ATOM 2055 O O . LEU A 1 330 ? 17.870 43.092 -8.358 1.00 91.49 625 LEU A O 1
ATOM 2060 N N . SER A 1 331 ? 19.493 41.921 -7.298 1.00 90.05 626 SER A N 1
ATOM 2061 C CA . SER A 1 331 ? 19.427 42.680 -6.047 1.00 89.71 626 SER A CA 1
ATOM 2062 C C . SER A 1 331 ? 20.045 44.078 -6.168 1.00 93.54 626 SER A C 1
ATOM 2063 O O . SER A 1 331 ? 19.816 44.938 -5.311 1.00 93.92 626 SER A O 1
ATOM 2066 N N . LEU A 1 332 ? 20.824 44.293 -7.231 1.00 96.54 627 LEU A N 1
ATOM 2067 C CA . LEU A 1 332 ? 21.282 45.627 -7.622 1.00 100.54 627 LEU A CA 1
ATOM 2068 C C . LEU A 1 332 ? 20.108 46.494 -8.086 1.00 101.39 627 LEU A C 1
ATOM 2069 O O . LEU A 1 332 ? 20.163 47.726 -8.000 1.00 104.16 627 LEU A O 1
ATOM 2074 N N . ARG A 1 333 ? 19.054 45.843 -8.577 1.00 99.12 628 ARG A N 1
ATOM 2075 C CA . ARG A 1 333 ? 17.910 46.532 -9.174 1.00 99.91 628 ARG A CA 1
ATOM 2076 C C . ARG A 1 333 ? 16.624 46.341 -8.364 1.00 96.51 628 ARG A C 1
ATOM 2077 O O . ARG A 1 333 ? 15.523 46.314 -8.926 1.00 96.09 628 ARG A O 1
ATOM 2085 N N . GLN A 1 334 ? 16.782 46.208 -7.044 1.00 94.18 629 GLN A N 1
ATOM 2086 C CA . GLN A 1 334 ? 15.666 46.091 -6.087 1.00 90.97 629 GLN A CA 1
ATOM 2087 C C . GLN A 1 334 ? 14.735 44.895 -6.343 1.00 87.49 629 GLN A C 1
ATOM 2088 O O . GLN A 1 334 ? 13.565 44.910 -5.940 1.00 86.03 629 GLN A O 1
ATOM 2094 N N . GLU A 1 335 ? 15.267 43.857 -6.989 1.00 86.11 630 GLU A N 1
ATOM 2095 C CA . GLU A 1 335 ? 14.483 42.671 -7.343 1.00 82.58 630 GLU A CA 1
ATOM 2096 C C . GLU A 1 335 ? 14.866 41.446 -6.514 1.00 78.99 630 GLU A C 1
ATOM 2097 O O . GLU A 1 335 ? 16.033 41.284 -6.134 1.00 79.40 630 GLU A O 1
ATOM 2103 N N . THR A 1 336 ? 13.873 40.593 -6.242 1.00 75.27 631 THR A N 1
ATOM 2104 C CA . THR A 1 336 ? 14.066 39.312 -5.550 1.00 71.31 631 THR A CA 1
ATOM 2105 C C . THR A 1 336 ? 14.688 38.312 -6.522 1.00 70.57 631 THR A C 1
ATOM 2106 O O . THR A 1 336 ? 14.111 38.027 -7.581 1.00 71.03 631 THR A O 1
ATOM 2110 N N . ALA A 1 337 ? 15.858 37.785 -6.171 1.00 69.01 632 ALA A N 1
ATOM 2111 C CA . ALA A 1 337 ? 16.564 36.846 -7.044 1.00 68.27 632 ALA A CA 1
ATOM 2112 C C . ALA A 1 337 ? 15.982 35.428 -6.969 1.00 64.69 632 ALA A C 1
ATOM 2113 O O . ALA A 1 337 ? 15.961 34.811 -5.900 1.00 62.31 632 ALA A O 1
ATOM 2115 N N . ILE A 1 338 ? 15.497 34.937 -8.110 1.00 63.71 633 ILE A N 1
ATOM 2116 C CA . ILE A 1 338 ? 14.941 33.588 -8.241 1.00 60.39 633 ILE A CA 1
ATOM 2117 C C . ILE A 1 338 ? 15.725 32.824 -9.307 1.00 60.91 633 ILE A C 1
ATOM 2118 O O . ILE A 1 338 ? 16.265 33.438 -10.214 1.00 63.81 633 ILE A O 1
ATOM 2123 N N . LEU A 1 339 ? 15.785 31.496 -9.193 1.00 58.25 634 LEU A N 1
ATOM 2124 C CA . LEU A 1 339 ? 16.475 30.645 -10.168 1.00 58.48 634 LEU A CA 1
ATOM 2125 C C . LEU A 1 339 ? 15.567 29.542 -10.731 1.00 57.14 634 LEU A C 1
ATOM 2126 O O . LEU A 1 339 ? 15.025 28.746 -9.978 1.00 54.85 634 LEU A O 1
ATOM 2131 N N . LEU A 1 340 ? 15.403 29.503 -12.054 1.00 58.72 635 LEU A N 1
ATOM 2132 C CA . LEU A 1 340 ? 14.636 28.439 -12.714 1.00 57.83 635 LEU A CA 1
ATOM 2133 C C . LEU A 1 340 ? 15.543 27.387 -13.324 1.00 58.57 635 LEU A C 1
ATOM 2134 O O . LEU A 1 340 ? 16.622 27.706 -13.827 1.00 61.41 635 LEU A O 1
ATOM 2139 N N . CYS A 1 341 ? 15.096 26.137 -13.283 1.00 56.28 636 CYS A N 1
ATOM 2140 C CA . CYS A 1 341 ? 15.805 25.028 -13.903 1.00 56.93 636 CYS A CA 1
ATOM 2141 C C . CYS A 1 341 ? 14.815 23.916 -14.173 1.00 55.64 636 CYS A C 1
ATOM 2142 O O . CYS A 1 341 ? 13.641 24.029 -13.806 1.00 53.77 636 CYS A O 1
ATOM 2145 N N . SER A 1 342 ? 15.273 22.853 -14.827 1.00 56.88 637 SER A N 1
ATOM 2146 C CA . SER A 1 342 ? 14.385 21.758 -15.194 1.00 56.42 637 SER A CA 1
ATOM 2147 C C . SER A 1 342 ? 14.111 20.898 -13.977 1.00 53.65 637 SER A C 1
ATOM 2148 O O . SER A 1 342 ? 14.961 20.816 -13.089 1.00 53.14 637 SER A O 1
ATOM 2151 N N . PRO A 1 343 ? 12.916 20.267 -13.926 1.00 52.26 638 PRO A N 1
ATOM 2152 C CA . PRO A 1 343 ? 12.476 19.438 -12.792 1.00 49.73 638 PRO A CA 1
ATOM 2153 C C . PRO A 1 343 ? 13.467 18.372 -12.285 1.00 49.79 638 PRO A C 1
ATOM 2154 O O . PRO A 1 343 ? 13.679 18.301 -11.073 1.00 48.64 638 PRO A O 1
ATOM 2158 N N . PRO A 1 344 ? 14.067 17.541 -13.177 1.00 51.60 639 PRO A N 1
ATOM 2159 C CA . PRO A 1 344 ? 14.932 16.469 -12.633 1.00 51.24 639 PRO A CA 1
ATOM 2160 C C . PRO A 1 344 ? 16.232 16.957 -11.983 1.00 51.10 639 PRO A C 1
ATOM 2161 O O . PRO A 1 344 ? 16.937 16.171 -11.328 1.00 51.22 639 PRO A O 1
ATOM 2165 N N . VAL A 1 345 ? 16.529 18.243 -12.157 1.00 50.82 640 VAL A N 1
ATOM 2166 C CA . VAL A 1 345 ? 17.780 18.840 -11.690 1.00 50.64 640 VAL A CA 1
ATOM 2167 C C . VAL A 1 345 ? 17.562 19.742 -10.463 1.00 47.75 640 VAL A C 1
ATOM 2168 O O . VAL A 1 345 ? 18.475 19.970 -9.663 1.00 47.50 640 VAL A O 1
ATOM 2172 N N . ARG A 1 346 ? 16.337 20.238 -10.333 1.00 45.44 641 ARG A N 1
ATOM 2173 C CA . ARG A 1 346 ? 15.939 21.237 -9.337 1.00 42.76 641 ARG A CA 1
ATOM 2174 C C . ARG A 1 346 ? 16.371 20.952 -7.898 1.00 41.33 641 ARG A C 1
ATOM 2175 O O . ARG A 1 346 ? 17.010 21.788 -7.253 1.00 41.31 641 ARG A O 1
ATOM 2183 N N . MET A 1 347 ? 16.002 19.778 -7.400 1.00 40.08 642 MET A N 1
ATOM 2184 C CA . MET A 1 347 ? 16.363 19.355 -6.055 1.00 39.36 642 MET A CA 1
ATOM 2185 C C . MET A 1 347 ? 17.893 19.316 -5.851 1.00 39.78 642 MET A C 1
ATOM 2186 O O . MET A 1 347 ? 18.392 19.689 -4.794 1.00 38.95 642 MET A O 1
ATOM 2191 N N . TYR A 1 348 ? 18.631 18.918 -6.877 1.00 41.01 643 TYR A N 1
ATOM 2192 C CA . TYR A 1 348 ? 20.095 18.863 -6.773 1.00 42.13 643 TYR A CA 1
ATOM 2193 C C . TYR A 1 348 ? 20.769 20.234 -6.831 1.00 42.78 643 TYR A C 1
ATOM 2194 O O . TYR A 1 348 ? 21.742 20.475 -6.121 1.00 43.04 643 TYR A O 1
ATOM 2203 N N . VAL A 1 349 ? 20.243 21.131 -7.665 1.00 43.14 644 VAL A N 1
ATOM 2204 C CA . VAL A 1 349 ? 20.728 22.514 -7.722 1.00 44.01 644 VAL A CA 1
ATOM 2205 C C . VAL A 1 349 ? 20.602 23.143 -6.336 1.00 42.47 644 VAL A C 1
ATOM 2206 O O . VAL A 1 349 ? 21.531 23.808 -5.852 1.00 43.19 644 VAL A O 1
ATOM 2210 N N . LYS A 1 350 ? 19.454 22.900 -5.703 1.00 40.27 645 LYS A N 1
ATOM 2211 C CA . LYS A 1 350 ? 19.163 23.409 -4.365 1.00 39.22 645 LYS A CA 1
ATOM 2212 C C . LYS A 1 350 ? 20.140 22.910 -3.300 1.00 39.86 645 LYS A C 1
ATOM 2213 O O . LYS A 1 350 ? 20.657 23.704 -2.505 1.00 39.69 645 LYS A O 1
ATOM 2219 N N . GLN A 1 351 ? 20.380 21.599 -3.285 1.00 41.39 646 GLN A N 1
ATOM 2220 C CA . GLN A 1 351 ? 21.360 20.986 -2.389 1.00 43.77 646 GLN A CA 1
ATOM 2221 C C . GLN A 1 351 ? 22.729 21.683 -2.495 1.00 47.31 646 GLN A C 1
ATOM 2222 O O . GLN A 1 351 ? 23.347 22.043 -1.481 1.00 47.51 646 GLN A O 1
ATOM 2228 N N . LEU A 1 352 ? 23.182 21.860 -3.736 1.00 50.56 647 LEU A N 1
ATOM 2229 C CA . LEU A 1 352 ? 24.454 22.496 -4.045 1.00 54.54 647 LEU A CA 1
ATOM 2230 C C . LEU A 1 352 ? 24.557 23.933 -3.542 1.00 55.62 647 LEU A C 1
ATOM 2231 O O . LEU A 1 352 ? 25.575 24.313 -2.961 1.00 57.09 647 LEU A O 1
ATOM 2236 N N . LEU A 1 353 ? 23.515 24.729 -3.762 1.00 55.78 648 LEU A N 1
ATOM 2237 C CA . LEU A 1 353 ? 23.566 26.150 -3.408 1.00 57.53 648 LEU A CA 1
ATOM 2238 C C . LEU A 1 353 ? 23.267 26.439 -1.945 1.00 56.86 648 LEU A C 1
ATOM 2239 O O . LEU A 1 353 ? 23.428 27.580 -1.498 1.00 57.24 648 LEU A O 1
ATOM 2244 N N . GLU A 1 354 ? 22.850 25.402 -1.212 1.00 56.83 649 GLU A N 1
ATOM 2245 C CA . GLU A 1 354 ? 22.321 25.543 0.150 1.00 56.85 649 GLU A CA 1
ATOM 2246 C C . GLU A 1 354 ? 23.281 26.264 1.094 1.00 58.71 649 GLU A C 1
ATOM 2247 O O . GLU A 1 354 ? 22.887 27.216 1.773 1.00 58.55 649 GLU A O 1
ATOM 2253 N N . ARG A 1 355 ? 24.532 25.816 1.129 1.00 61.51 650 ARG A N 1
ATOM 2254 C CA . ARG A 1 355 ? 25.528 26.391 2.030 1.00 63.91 650 ARG A CA 1
ATOM 2255 C C . ARG A 1 355 ? 25.996 27.779 1.583 1.00 66.33 650 ARG A C 1
ATOM 2256 O O . ARG A 1 355 ? 26.450 28.583 2.402 1.00 67.24 650 ARG A O 1
ATOM 2264 N N . TYR A 1 356 ? 25.874 28.054 0.285 1.00 67.83 651 TYR A N 1
ATOM 2265 C CA . TYR A 1 356 ? 26.359 29.306 -0.302 1.00 70.34 651 TYR A CA 1
ATOM 2266 C C . TYR A 1 356 ? 25.315 30.419 -0.254 1.00 69.43 651 TYR A C 1
ATOM 2267 O O . TYR A 1 356 ? 25.618 31.540 0.171 1.00 70.58 651 TYR A O 1
ATOM 2276 N N . PHE A 1 357 ? 24.094 30.111 -0.695 1.00 67.46 652 PHE A N 1
ATOM 2277 C CA . PHE A 1 357 ? 22.950 30.972 -0.408 1.00 65.88 652 PHE A CA 1
ATOM 2278 C C . PHE A 1 357 ? 21.695 30.172 -0.094 1.00 62.21 652 PHE A C 1
ATOM 2279 O O . PHE A 1 357 ? 20.973 29.754 -1.008 1.00 61.48 652 PHE A O 1
ATOM 2287 N N . PRO A 1 358 ? 21.438 29.962 1.213 1.00 59.64 653 PRO A N 1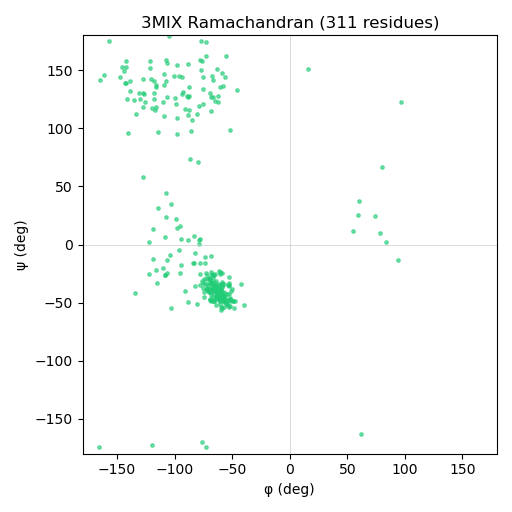
ATOM 2288 C CA . PRO A 1 358 ? 20.302 29.207 1.731 1.00 56.17 653 PRO A CA 1
ATOM 2289 C C . PRO A 1 358 ? 18.976 29.681 1.156 1.00 54.48 653 PRO A C 1
ATOM 2290 O O . PRO A 1 358 ? 18.174 28.849 0.719 1.00 53.39 653 PRO A O 1
ATOM 2294 N N . ASP A 1 359 ? 18.764 30.999 1.126 1.00 53.83 654 ASP A N 1
ATOM 2295 C CA . ASP A 1 359 ? 17.471 31.548 0.720 1.00 51.67 654 ASP A CA 1
ATOM 2296 C C . ASP A 1 359 ? 17.386 32.124 -0.700 1.00 51.87 654 ASP A C 1
ATOM 2297 O O . ASP A 1 359 ? 16.670 33.101 -0.941 1.00 52.83 654 ASP A O 1
ATOM 2302 N N . LEU A 1 360 ? 18.104 31.509 -1.639 1.00 50.43 655 LEU A N 1
ATOM 2303 C CA . LEU A 1 360 ? 17.845 31.724 -3.057 1.00 49.17 655 LEU A CA 1
ATOM 2304 C C . LEU A 1 360 ? 16.788 30.713 -3.524 1.00 45.76 655 LEU A C 1
ATOM 2305 O O . LEU A 1 360 ? 17.058 29.505 -3.583 1.00 44.60 655 LEU A O 1
ATOM 2310 N N . PRO A 1 361 ? 15.579 31.198 -3.859 1.00 43.58 656 PRO A N 1
ATOM 2311 C CA . PRO A 1 361 ? 14.550 30.266 -4.309 1.00 40.95 656 PRO A CA 1
ATOM 2312 C C . PRO A 1 361 ? 14.950 29.608 -5.622 1.00 41.23 656 PRO A C 1
ATOM 2313 O O . PRO A 1 361 ? 15.269 30.296 -6.606 1.00 42.84 656 PRO A O 1
ATOM 2317 N N . VAL A 1 362 ? 14.973 28.280 -5.606 1.00 38.66 657 VAL A N 1
ATOM 2318 C CA . VAL A 1 362 ? 15.268 27.492 -6.788 1.00 38.52 657 VAL A CA 1
ATOM 2319 C C . VAL A 1 362 ? 13.982 26.808 -7.216 1.00 36.79 657 VAL A C 1
ATOM 2320 O O . VAL A 1 362 ? 13.471 25.922 -6.529 1.00 34.29 657 VAL A O 1
ATOM 2324 N N . LEU A 1 363 ? 13.447 27.248 -8.346 1.00 37.73 658 LEU A N 1
ATOM 2325 C CA . LEU A 1 363 ? 12.173 26.734 -8.830 1.00 37.14 658 LEU A CA 1
ATOM 2326 C C . LEU A 1 363 ? 12.366 25.835 -10.032 1.00 38.57 658 LEU A C 1
ATOM 2327 O O . LEU A 1 363 ? 13.392 25.904 -10.696 1.00 40.81 658 LEU A O 1
ATOM 2332 N N . SER A 1 364 ? 11.389 24.979 -10.294 1.00 38.13 659 SER A N 1
ATOM 2333 C CA . SER A 1 364 ? 11.334 24.269 -11.558 1.00 40.50 659 SER A CA 1
ATOM 2334 C C . SER A 1 364 ? 10.206 24.844 -12.447 1.00 41.78 659 SER A C 1
ATOM 2335 O O . SER A 1 364 ? 9.251 25.444 -11.941 1.00 40.21 659 SER A O 1
ATOM 2338 N N . TYR A 1 365 ? 10.332 24.662 -13.761 1.00 44.79 660 TYR A N 1
ATOM 2339 C CA . TYR A 1 365 ? 9.367 25.209 -14.723 1.00 47.01 660 TYR A CA 1
ATOM 2340 C C . TYR A 1 365 ? 7.956 24.736 -14.435 1.00 45.86 660 TYR A C 1
ATOM 2341 O O . TYR A 1 365 ? 7.000 25.478 -14.634 1.00 46.20 660 TYR A O 1
ATOM 2350 N N . ASN A 1 366 ? 7.837 23.501 -13.953 1.00 45.44 661 ASN A N 1
ATOM 2351 C CA . ASN A 1 366 ? 6.545 22.890 -13.640 1.00 45.18 661 ASN A CA 1
ATOM 2352 C C . ASN A 1 366 ? 5.918 23.346 -12.313 1.00 43.19 661 ASN A C 1
ATOM 2353 O O . ASN A 1 366 ? 4.876 22.814 -11.893 1.00 42.07 661 ASN A O 1
ATOM 2358 N N . GLU A 1 367 ? 6.561 24.310 -11.654 1.00 42.95 662 GLU A N 1
ATOM 2359 C CA . GLU A 1 367 ? 6.052 24.877 -10.405 1.00 41.44 662 GLU A CA 1
ATOM 2360 C C . GLU A 1 367 ? 5.512 26.269 -10.678 1.00 43.33 662 GLU A C 1
ATOM 2361 O O . GLU A 1 367 ? 4.821 26.854 -9.849 1.00 42.66 662 GLU A O 1
ATOM 2367 N N . LEU A 1 368 ? 5.836 26.790 -11.856 1.00 46.64 663 LEU A N 1
ATOM 2368 C CA . LEU A 1 368 ? 5.194 27.988 -12.378 1.00 49.19 663 LEU A CA 1
ATOM 2369 C C . LEU A 1 368 ? 4.029 27.607 -13.274 1.00 50.36 663 LEU A C 1
ATOM 2370 O O . LEU A 1 368 ? 4.171 26.773 -14.159 1.00 51.50 663 LEU A O 1
ATOM 2375 N N . GLU A 1 369 ? 2.873 28.205 -13.015 1.00 51.10 664 GLU A N 1
ATOM 2376 C CA . GLU A 1 369 ? 1.679 27.999 -13.826 1.00 53.05 664 GLU A CA 1
ATOM 2377 C C . GLU A 1 369 ? 1.929 28.385 -15.278 1.00 56.04 664 GLU A C 1
ATOM 2378 O O . GLU A 1 369 ? 2.707 29.297 -15.560 1.00 57.59 664 GLU A O 1
ATOM 2384 N N . ALA A 1 370 ? 1.265 27.684 -16.192 1.00 57.79 665 ALA A N 1
ATOM 2385 C CA . ALA A 1 370 ? 1.445 27.898 -17.638 1.00 61.23 665 ALA A CA 1
ATOM 2386 C C . ALA A 1 370 ? 1.280 29.360 -18.079 1.00 63.64 665 ALA A C 1
ATOM 2387 O O . ALA A 1 370 ? 1.957 29.808 -19.012 1.00 66.20 665 ALA A O 1
ATOM 2389 N N . ASN A 1 371 ? 0.398 30.091 -17.395 1.00 63.26 666 ASN A N 1
ATOM 2390 C CA . ASN A 1 371 ? 0.057 31.468 -17.755 1.00 65.56 666 ASN A CA 1
ATOM 2391 C C . ASN A 1 371 ? 1.080 32.528 -17.327 1.00 66.03 666 ASN A C 1
ATOM 2392 O O . ASN A 1 371 ? 0.854 33.724 -17.532 1.00 68.03 666 ASN A O 1
ATOM 2397 N N . VAL A 1 372 ? 2.197 32.094 -16.751 1.00 64.48 667 VAL A N 1
ATOM 2398 C CA . VAL A 1 372 ? 3.180 33.015 -16.166 1.00 64.65 667 VAL A CA 1
ATOM 2399 C C . VAL A 1 372 ? 4.233 33.481 -17.179 1.00 67.40 667 VAL A C 1
ATOM 2400 O O . VAL A 1 372 ? 4.858 32.661 -17.857 1.00 67.79 667 VAL A O 1
ATOM 2404 N N . GLU A 1 373 ? 4.409 34.802 -17.274 1.00 69.34 668 GLU A N 1
ATOM 2405 C CA . GLU A 1 373 ? 5.400 35.403 -18.174 1.00 72.33 668 GLU A CA 1
ATOM 2406 C C . GLU A 1 373 ? 6.775 35.445 -17.509 1.00 71.46 668 GLU A C 1
ATOM 2407 O O . GLU A 1 373 ? 7.014 36.252 -16.605 1.00 70.97 668 GLU A O 1
ATOM 2413 N N . VAL A 1 374 ? 7.677 34.579 -17.968 1.00 71.48 669 VAL A N 1
ATOM 2414 C CA . VAL A 1 374 ? 9.021 34.483 -17.392 1.00 71.10 669 VAL A CA 1
ATOM 2415 C C . VAL A 1 374 ? 10.118 34.858 -18.381 1.00 74.33 669 VAL A C 1
ATOM 2416 O O . VAL A 1 374 ? 10.097 34.426 -19.540 1.00 76.17 669 VAL A O 1
ATOM 2420 N N . GLN A 1 375 ? 11.074 35.657 -17.903 1.00 75.04 670 GLN A N 1
ATOM 2421 C CA . GLN A 1 375 ? 12.177 36.141 -18.727 1.00 78.11 670 GLN A CA 1
ATOM 2422 C C . GLN A 1 375 ? 13.520 36.121 -17.990 1.00 77.54 670 GLN A C 1
ATOM 2423 O O . GLN A 1 375 ? 13.627 36.595 -16.859 1.00 75.78 670 GLN A O 1
ATOM 2429 N N . SER A 1 376 ? 14.536 35.579 -18.658 1.00 79.00 671 SER A N 1
ATOM 2430 C CA . SER A 1 376 ? 15.899 35.535 -18.135 1.00 79.22 671 SER A CA 1
ATOM 2431 C C . SER A 1 376 ? 16.593 36.894 -18.202 1.00 82.12 671 SER A C 1
ATOM 2432 O O . SER A 1 376 ? 16.398 37.665 -19.147 1.00 85.09 671 SER A O 1
ATOM 2435 N N . ILE A 1 377 ? 17.405 37.165 -17.187 1.00 81.24 672 ILE A N 1
ATOM 2436 C CA . ILE A 1 377 ? 18.186 38.393 -17.083 1.00 83.95 672 ILE A CA 1
ATOM 2437 C C . ILE A 1 377 ? 19.661 38.017 -16.965 1.00 84.81 672 ILE A C 1
ATOM 2438 O O . ILE A 1 377 ? 20.554 38.794 -17.314 1.00 88.25 672 ILE A O 1
ATOM 2443 N N . GLY A 1 378 ? 19.892 36.807 -16.469 1.00 81.76 673 GLY A N 1
ATOM 2444 C CA . GLY A 1 378 ? 21.214 36.207 -16.419 1.00 82.07 673 GLY A CA 1
ATOM 2445 C C . GLY A 1 378 ? 21.092 34.717 -16.663 1.00 79.82 673 GLY A C 1
ATOM 2446 O O . GLY A 1 378 ? 20.071 34.110 -16.339 1.00 76.63 673 GLY A O 1
ATOM 2447 N N . VAL A 1 379 ? 22.120 34.127 -17.262 1.00 81.48 674 VAL A N 1
ATOM 2448 C CA . VAL A 1 379 ? 22.159 32.680 -17.446 1.00 79.67 674 VAL A CA 1
ATOM 2449 C C . VAL A 1 379 ? 23.379 32.119 -16.719 1.00 79.25 674 VAL A C 1
ATOM 2450 O O . VAL A 1 379 ? 24.523 32.461 -17.051 1.00 82.40 674 VAL A O 1
ATOM 2454 N N . VAL A 1 380 ? 23.115 31.274 -15.721 1.00 75.11 675 VAL A N 1
ATOM 2455 C CA . VAL A 1 380 ? 24.151 30.606 -14.924 1.00 74.07 675 VAL A CA 1
ATOM 2456 C C . VAL A 1 380 ? 25.0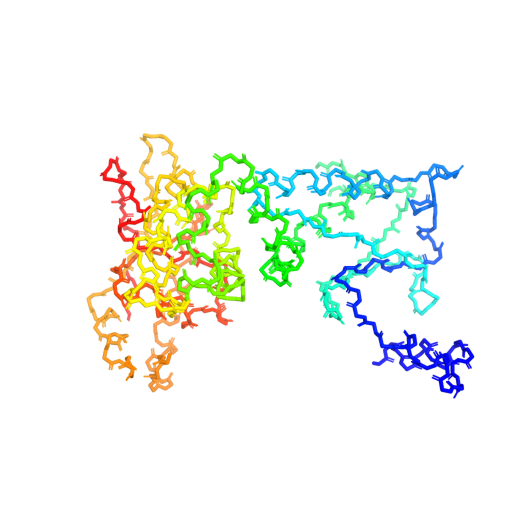01 29.691 -15.811 1.00 76.65 675 VAL A C 1
ATOM 2457 O O . VAL A 1 380 ? 24.464 28.801 -16.478 1.00 76.16 675 VAL A O 1
ATOM 2461 N N . ASP A 1 381 ? 26.314 29.935 -15.815 1.00 79.46 676 ASP A N 1
ATOM 2462 C CA . ASP A 1 381 ? 27.285 29.176 -16.615 1.00 82.43 676 ASP A CA 1
ATOM 2463 C C . ASP A 1 381 ? 28.256 28.434 -15.697 1.00 81.80 676 ASP A C 1
ATOM 2464 O O . ASP A 1 381 ? 29.454 28.328 -15.972 1.00 84.62 676 ASP A O 1
#

GO terms:
  GO:0044780 bacterial-type flagellum assembly (P, IMP)
  GO:0071978 bacterial-type flagellum-dependent swarming motility (P, IMP)
  GO:0005515 protein binding (F, IPI)

InterPro domains:
  IPR001712 Type III secretion system FHIPEP [PF00771] (15-667)
  IPR001712 Type III secretion system FHIPEP [PIRSF005419] (3-676)
  IPR001712 Type III secretion system FHIPEP [PR00949] (22-35)
  IPR001712 Type III secretion system FHIPEP [PR00949] (59-78)
  IPR001712 Type III secretion system FHIPEP [PR00949] (121-137)
  IPR001712 Type III secretion system FHIPEP [PR00949] (140-158)
  IPR001712 Type III secretion system FHIPEP [PR00949] (170-187)
  IPR001712 Type III secretion system FHIPEP [PR00949] (221-235)
  IPR001712 Type III secretion system FHIPEP [PTHR30161] (2-676)
  IPR006301 Flagellar biosynthesis protein FlhA [TIGR01398] (4-675)
  IPR025505 FHIPEP conserved site [PS00994] (126-149)
  IPR042193 FHIPEP, domain 3 [G3DSA:1.10.8.540] (486-575)
  IPR042194 FHIPEP, domain 1 [G3DSA:3.40.30.60] (342-485)
  IPR042196 FHIPEP, domain 4 [G3DSA:3.40.50.12790] (577-675)

Solvent-accessible surface area: 17378 Å² total; per-residue (Å²): 192,44,60,125,78,22,22,147,78,72,122,33,132,30,112,130,23,57,80,120,35,123,23,152,40,38,0,1,1,1,8,0,148,16,1,63,57,13,13,64,53,122,102,48,33,70,2,93,101,58,10,59,108,7,57,133,86,0,25,122,77,14,8,0,46,2,26,122,17,82,50,49,90,9,138,30,27,121,49,48,45,8,21,1,10,0,95,32,91,71,24,11,143,9,119,8,101,56,127,103,162,110,118,153,114,46,55,19,15,23,36,0,10,76,51,6,10,92,41,0,56,91,31,2,50,62,0,3,12,128,155,16,0,88,93,18,8,70,115,8,100,148,82,90,73,124,21,3,122,82,0,13,108,109,27,0,48,22,17,32,0,50,120,0,0,25,28,0,2,85,22,79,3,20,1,132,56,19,39,37,0,1,94,13,0,14,106,69,1,138,142,27,76,64,22,56,71,0,0,25,64,0,5,84,47,4,18,149,44,1,8,79,82,40,22,147,155,147,88,49,17,65,0,6,24,16,14,59,162,7,32,115,12,0,55,108,9,50,150,169,33,69,32,115,109,119,57,15,100,37,8,23,166,18,12,57,138,20,25,100,75,0,73,122,120,181,60,98,14,4,2,5,0,23,52,103,7,1,20,28,4,28,80,26,3,97,218,107,111,80,92,11,29,2,4,5,91,77,2,17,62,116,126,33,115,55,108,52,60,10,76,0,86